Protein AF-G4CFZ3-F1 (afdb_monomer_lite)

Foldseek 3Di:
DDPPPPVVVVVVVVVVVVVVVVVLFVQQQVLLVVLLVQLLVQADQPFLDGHDPSLVSNLVQADPLLSVLSVLLVVLQVVCCVVDPPPLVLRLCSLVLPQSPGDSDNRPPWDWDWDADPVRWIKIWTWDDDPHDTKIKIKTFDWDDDPPHIHTHWMAIDIDDDPRRGRDPTSSVSSVVSSVVSCVPVVDD

Sequence (189 aa):
MTLRSYLLFIPLALGLSAQAWADTNAEKIRFVRGLYTEQARHYDRNTGHEVGQYKDAVEKYADTQLAAAYKQARDYDRRLERVQPHSWEIHCLGGGSYMFGGAEEPELNIRRDYSVMTDGRVKVKFNLTHFLESKTVTVYYTLRRHGRSFRVVDMEIKFPTQDRVWHTPSYRDELNRCVRNLRREFRLG

Structure (mmCIF, N/CA/C/O backbone):
data_AF-G4CFZ3-F1
#
_entry.id   AF-G4CFZ3-F1
#
loop_
_atom_site.group_PDB
_atom_site.id
_atom_site.type_symbol
_atom_site.label_atom_id
_atom_site.label_alt_id
_atom_site.label_comp_id
_atom_site.label_asym_id
_atom_site.label_entity_id
_atom_site.label_seq_id
_atom_site.pdbx_PDB_ins_code
_atom_site.Cartn_x
_atom_site.Cartn_y
_atom_site.Cartn_z
_atom_site.occupancy
_atom_site.B_iso_or_equiv
_atom_site.auth_seq_id
_atom_site.auth_comp_id
_atom_site.auth_asym_id
_atom_site.auth_atom_id
_atom_site.pdbx_PDB_model_num
ATOM 1 N N . MET A 1 1 ? -39.804 -11.217 41.089 1.00 46.19 1 MET A N 1
ATOM 2 C CA . MET A 1 1 ? -38.534 -10.895 40.400 1.00 46.19 1 MET A CA 1
ATOM 3 C C . MET A 1 1 ? -38.734 -9.599 39.634 1.00 46.19 1 MET A C 1
ATOM 5 O O . MET A 1 1 ? -39.558 -9.550 38.734 1.00 46.19 1 MET A O 1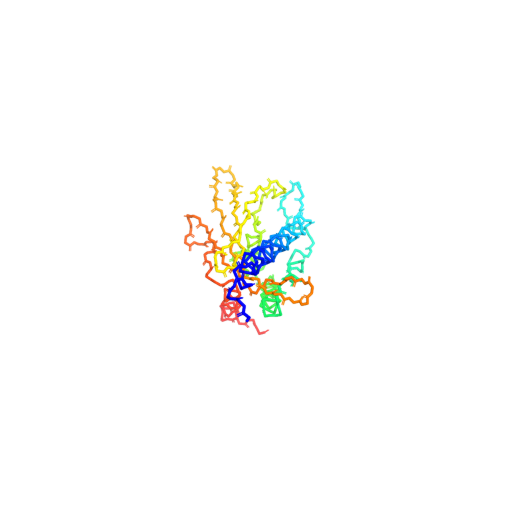
ATOM 9 N N . THR A 1 2 ? -38.120 -8.519 40.106 1.00 46.91 2 THR A N 1
ATOM 10 C CA . THR A 1 2 ? -38.417 -7.136 39.714 1.00 46.91 2 THR A CA 1
ATOM 11 C C . THR A 1 2 ? -37.641 -6.718 38.462 1.00 46.91 2 THR A C 1
ATOM 13 O O . THR A 1 2 ? -36.428 -6.887 38.382 1.00 46.91 2 THR A O 1
ATOM 16 N N . LEU A 1 3 ? -38.345 -6.094 37.511 1.00 49.75 3 LEU A N 1
ATOM 17 C CA . LEU A 1 3 ? -37.865 -5.550 36.225 1.00 49.75 3 LEU A CA 1
ATOM 18 C C . LEU A 1 3 ? -36.674 -4.559 36.319 1.00 49.75 3 LEU A C 1
ATOM 20 O O . LEU A 1 3 ? -36.146 -4.121 35.301 1.00 49.75 3 LEU A O 1
ATOM 24 N N . ARG A 1 4 ? -36.249 -4.181 37.532 1.00 46.53 4 ARG A N 1
ATOM 25 C CA . ARG A 1 4 ? -35.218 -3.165 37.802 1.00 46.53 4 ARG A CA 1
ATOM 26 C C . ARG A 1 4 ? -33.781 -3.641 37.580 1.00 46.53 4 ARG A C 1
ATOM 28 O O . ARG A 1 4 ? -32.900 -2.800 37.442 1.00 46.53 4 ARG A O 1
ATOM 35 N N . SER A 1 5 ? -33.533 -4.947 37.502 1.00 50.97 5 SER A N 1
ATOM 36 C CA . SER A 1 5 ? -32.165 -5.469 37.365 1.00 50.97 5 SER A CA 1
ATOM 37 C C . SER A 1 5 ? -31.616 -5.445 35.934 1.00 50.97 5 SER A C 1
ATOM 39 O O . SER A 1 5 ? -30.409 -5.552 35.770 1.00 50.97 5 SER A O 1
ATOM 41 N N . TYR A 1 6 ? -32.445 -5.253 34.899 1.00 49.78 6 TYR A N 1
ATOM 42 C CA . TYR A 1 6 ? -31.983 -5.258 33.499 1.00 49.78 6 TYR A CA 1
ATOM 43 C C . TYR A 1 6 ? -31.449 -3.904 33.006 1.00 49.78 6 TYR A C 1
ATOM 45 O O . TYR A 1 6 ? -30.636 -3.867 32.086 1.00 49.78 6 TYR A O 1
ATOM 53 N N . LEU A 1 7 ? -31.839 -2.787 33.631 1.00 49.84 7 LEU A N 1
ATOM 54 C CA . LEU A 1 7 ? -31.437 -1.441 33.191 1.00 49.84 7 LEU A CA 1
ATOM 55 C C . LEU A 1 7 ? -29.996 -1.064 33.574 1.00 49.84 7 LEU A C 1
ATOM 57 O O . LEU A 1 7 ? -29.432 -0.147 32.986 1.00 49.84 7 LEU A O 1
ATOM 61 N N . LEU A 1 8 ? -29.374 -1.785 34.511 1.00 49.59 8 LEU A N 1
ATOM 62 C CA . LEU A 1 8 ? -27.993 -1.531 34.942 1.00 49.59 8 LEU A CA 1
ATOM 63 C C . LEU A 1 8 ? -26.934 -2.247 34.085 1.00 49.59 8 LEU A C 1
ATOM 65 O O . LEU A 1 8 ? -25.766 -1.876 34.142 1.00 49.59 8 LEU A O 1
ATOM 69 N N . PHE A 1 9 ? -27.314 -3.227 33.257 1.00 50.59 9 PHE A N 1
ATOM 70 C CA . PHE A 1 9 ? -26.365 -3.966 32.406 1.00 50.59 9 PHE A CA 1
ATOM 71 C C . PHE A 1 9 ? -26.206 -3.386 30.996 1.00 50.59 9 PHE A C 1
ATOM 73 O O . PHE A 1 9 ? -25.191 -3.628 30.343 1.00 50.59 9 PHE A O 1
ATOM 80 N N . ILE A 1 10 ? -27.170 -2.586 30.532 1.00 53.62 10 ILE A N 1
ATOM 81 C CA . ILE A 1 10 ? -27.132 -1.963 29.200 1.00 53.62 10 ILE A CA 1
ATOM 82 C C . ILE A 1 10 ? -25.950 -0.976 29.061 1.00 53.62 10 ILE A C 1
ATOM 84 O O . ILE A 1 10 ? -25.235 -1.063 28.062 1.00 53.62 10 ILE A O 1
ATOM 88 N N . PRO A 1 11 ? -25.642 -0.103 30.047 1.00 54.78 11 PRO A N 1
ATOM 89 C CA . PRO A 1 11 ? -24.505 0.819 29.941 1.00 54.78 11 PRO A CA 1
ATOM 90 C C . PRO A 1 11 ? -23.143 0.107 29.967 1.00 54.78 11 PRO A C 1
ATOM 92 O O . PRO A 1 11 ? -22.212 0.522 29.281 1.00 54.78 11 PRO A O 1
ATOM 95 N N . LEU A 1 12 ? -23.028 -0.985 30.730 1.00 52.56 12 LEU A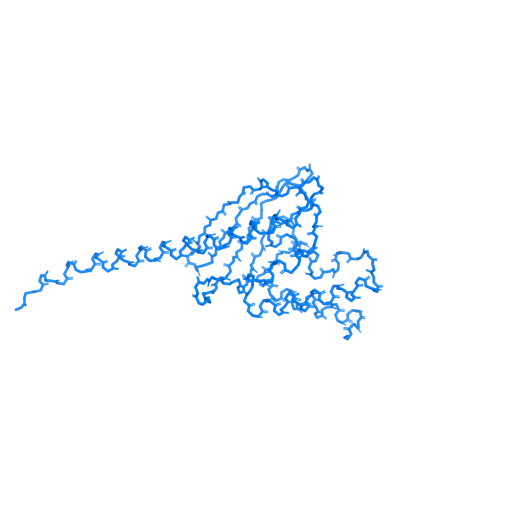 N 1
ATOM 96 C CA . LEU A 1 12 ? -21.784 -1.750 30.883 1.00 52.56 12 LEU A CA 1
ATOM 97 C C . LEU A 1 12 ? -21.428 -2.533 29.614 1.00 52.56 12 LEU A C 1
ATOM 99 O O . LEU A 1 12 ? -20.276 -2.511 29.185 1.00 52.56 12 LEU A O 1
ATOM 103 N N . ALA A 1 13 ? -22.410 -3.174 28.973 1.00 56.94 13 ALA A N 1
ATOM 104 C CA . ALA A 1 13 ? -22.192 -3.869 27.705 1.00 56.94 13 ALA A CA 1
ATOM 105 C C . ALA A 1 13 ? -21.814 -2.897 26.569 1.00 56.94 13 ALA A C 1
ATOM 107 O O . ALA A 1 13 ? -20.918 -3.187 25.773 1.00 56.94 13 ALA A O 1
ATOM 108 N N . LEU A 1 14 ? -22.441 -1.715 26.532 1.00 56.94 14 LEU A N 1
ATOM 109 C CA . LEU A 1 14 ? -22.114 -0.669 25.561 1.00 56.94 14 LEU A CA 1
ATOM 110 C C . LEU A 1 14 ? -20.706 -0.100 25.791 1.00 56.94 14 LEU A C 1
ATOM 112 O O . LEU A 1 14 ? -19.947 0.029 24.831 1.00 56.94 14 LEU A O 1
ATOM 116 N N . GLY A 1 15 ? -20.315 0.149 27.044 1.00 60.34 15 GLY A N 1
ATOM 117 C CA . GLY A 1 15 ? -18.967 0.610 27.395 1.00 60.34 15 GLY A CA 1
ATOM 118 C C . GLY A 1 15 ? -17.862 -0.390 27.033 1.00 60.34 15 GLY A C 1
ATOM 119 O O . GLY A 1 15 ? -16.850 -0.001 26.452 1.00 60.34 15 GLY A O 1
ATOM 120 N N . LEU A 1 16 ? -18.076 -1.687 27.287 1.00 61.94 16 LEU A N 1
ATOM 121 C CA . LEU A 1 16 ? -17.129 -2.749 26.914 1.00 61.94 16 LEU A CA 1
ATOM 122 C C . LEU A 1 16 ? -16.973 -2.878 25.394 1.00 61.94 16 LEU A C 1
ATOM 124 O O . LEU A 1 16 ? -15.863 -3.082 24.901 1.00 61.94 16 LEU A O 1
ATOM 128 N N . SER A 1 17 ? -18.067 -2.717 24.644 1.00 66.56 17 SER A N 1
ATOM 129 C CA . SER A 1 17 ? -18.015 -2.723 23.182 1.00 66.56 17 SER A CA 1
ATOM 130 C C . SER A 1 17 ? -17.271 -1.499 22.639 1.00 66.56 17 SER A C 1
ATOM 132 O O . SER A 1 17 ? -16.366 -1.655 21.827 1.00 66.56 17 SER A O 1
ATOM 134 N N . ALA A 1 18 ? -17.548 -0.295 23.148 1.00 70.56 18 ALA A N 1
ATOM 135 C CA . ALA A 1 18 ? -16.861 0.921 22.720 1.00 70.56 18 ALA A CA 1
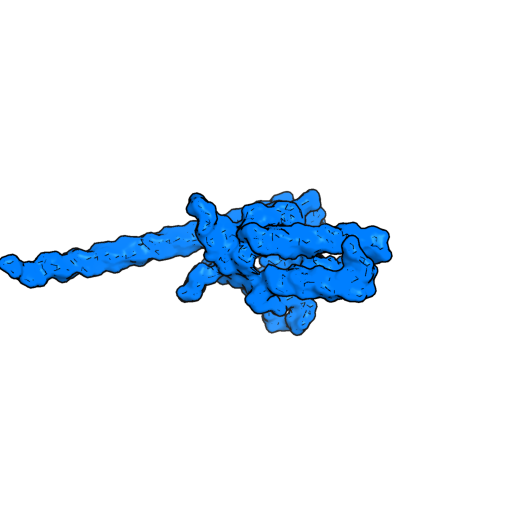ATOM 136 C C . ALA A 1 18 ? -15.347 0.846 22.983 1.00 70.56 18 ALA A C 1
ATOM 138 O O . ALA A 1 18 ? -14.554 1.193 22.106 1.00 70.56 18 ALA A O 1
ATOM 139 N N . GLN A 1 19 ? -14.947 0.321 24.146 1.00 74.19 19 GLN A N 1
ATOM 140 C CA . GLN A 1 19 ? -13.539 0.132 24.488 1.00 74.19 19 GLN A CA 1
ATOM 141 C C . GLN A 1 19 ? -12.862 -0.904 23.578 1.00 74.19 19 GLN A C 1
ATOM 143 O O . GLN A 1 19 ? -11.816 -0.617 23.003 1.00 74.19 19 GLN A O 1
ATOM 148 N N . ALA A 1 20 ? -13.483 -2.068 23.356 1.00 78.56 20 ALA A N 1
ATOM 149 C CA . ALA A 1 20 ? -12.932 -3.100 22.473 1.00 78.56 20 ALA A CA 1
ATOM 150 C C . ALA A 1 20 ? -12.782 -2.618 21.015 1.00 78.56 20 ALA A C 1
ATOM 152 O O . ALA A 1 20 ? -11.821 -2.971 20.320 1.00 78.56 20 ALA A O 1
ATOM 153 N N . TRP A 1 21 ? -13.714 -1.784 20.545 1.00 75.38 21 TRP A N 1
ATOM 154 C CA . TRP A 1 21 ? -13.636 -1.139 19.235 1.00 75.38 21 TRP A CA 1
ATOM 155 C C . TRP A 1 21 ? -12.501 -0.110 19.169 1.00 75.38 21 TRP A C 1
ATOM 157 O O . TRP A 1 21 ? -11.738 -0.107 18.199 1.00 75.38 21 TRP A O 1
ATOM 167 N N . ALA A 1 22 ? -12.347 0.727 20.198 1.00 82.75 22 ALA A N 1
ATOM 168 C CA . ALA A 1 22 ? -11.247 1.685 20.294 1.00 82.75 22 ALA A CA 1
ATOM 169 C C . ALA A 1 22 ? -9.879 0.982 20.321 1.00 82.75 22 ALA A C 1
ATOM 171 O O . ALA A 1 22 ? -8.973 1.370 19.578 1.00 82.75 22 ALA A O 1
ATOM 172 N N . ASP A 1 23 ? -9.757 -0.103 21.087 1.00 87.00 23 ASP A N 1
ATOM 173 C CA . ASP A 1 23 ? -8.537 -0.907 21.181 1.00 87.00 23 ASP A CA 1
ATOM 174 C C . ASP A 1 23 ? -8.195 -1.556 19.835 1.00 87.00 23 ASP A C 1
ATOM 176 O O . ASP A 1 23 ? -7.058 -1.467 19.364 1.00 87.00 23 ASP A O 1
ATOM 180 N N . THR A 1 24 ? -9.192 -2.125 19.151 1.00 91.12 24 THR A N 1
ATOM 181 C CA . THR A 1 24 ? -9.020 -2.696 17.806 1.00 91.12 24 THR A CA 1
ATOM 182 C C . THR A 1 24 ? -8.574 -1.634 16.798 1.00 91.12 24 THR A C 1
ATOM 184 O O . THR A 1 24 ? -7.679 -1.879 15.985 1.00 91.12 24 THR A O 1
ATOM 187 N N . ASN A 1 25 ? -9.154 -0.433 16.847 1.00 94.25 25 ASN A N 1
ATOM 188 C CA . ASN A 1 25 ? -8.770 0.671 15.968 1.00 94.25 25 ASN A CA 1
ATOM 189 C C . ASN A 1 25 ? -7.335 1.141 16.238 1.00 94.25 25 ASN A C 1
ATOM 191 O O . ASN A 1 25 ? -6.569 1.361 15.296 1.00 94.25 25 ASN A O 1
ATOM 195 N N . ALA A 1 26 ? -6.938 1.227 17.509 1.00 93.81 26 ALA A N 1
ATOM 196 C CA . ALA A 1 26 ? -5.569 1.543 17.895 1.00 93.81 26 ALA A CA 1
ATOM 197 C C . ALA A 1 26 ? -4.577 0.466 17.419 1.00 93.81 26 ALA A C 1
ATOM 199 O O . ALA A 1 26 ? -3.511 0.805 16.904 1.00 93.81 26 ALA A O 1
ATOM 200 N N . GLU A 1 27 ? -4.919 -0.823 17.523 1.00 95.00 27 GLU A N 1
ATOM 201 C CA . GLU A 1 27 ? -4.104 -1.922 16.985 1.00 95.00 27 GLU A CA 1
ATOM 202 C C . GLU A 1 27 ? -3.928 -1.827 15.465 1.00 95.00 27 GLU A C 1
ATOM 204 O O . GLU A 1 27 ? -2.804 -1.951 14.975 1.00 95.00 27 GLU A O 1
ATOM 209 N N . LYS A 1 28 ? -5.008 -1.558 14.721 1.00 95.25 28 LYS A N 1
ATOM 210 C CA . LYS A 1 28 ? -4.960 -1.359 13.265 1.00 95.25 28 LYS A CA 1
ATOM 211 C C . LYS A 1 28 ? -4.042 -0.195 12.881 1.00 95.25 28 LYS A C 1
ATOM 213 O O . LYS A 1 28 ? -3.199 -0.345 11.999 1.00 95.25 28 LYS A O 1
ATOM 218 N N . ILE A 1 29 ? -4.156 0.945 13.568 1.00 95.00 29 ILE A N 1
ATOM 219 C CA . ILE A 1 29 ? -3.281 2.105 13.333 1.00 95.00 29 ILE A CA 1
ATOM 220 C C . ILE A 1 29 ? -1.826 1.766 13.672 1.00 95.00 29 ILE A C 1
ATOM 222 O O . ILE A 1 29 ? -0.934 2.088 12.888 1.00 95.00 29 ILE A O 1
ATOM 226 N N . ARG A 1 30 ? -1.564 1.101 14.806 1.00 94.19 30 ARG A N 1
ATOM 227 C CA . ARG A 1 30 ? -0.207 0.667 15.186 1.00 94.19 30 ARG A CA 1
ATOM 228 C C . ARG A 1 30 ? 0.404 -0.261 14.141 1.00 94.19 30 ARG A C 1
ATOM 230 O O . ARG A 1 30 ? 1.570 -0.091 13.799 1.00 94.19 30 ARG A O 1
ATOM 237 N N . PHE A 1 31 ? -0.380 -1.200 13.616 1.00 93.44 31 PHE A N 1
ATOM 238 C CA . PHE A 1 31 ? 0.056 -2.097 12.551 1.00 93.44 31 PHE A CA 1
ATOM 239 C C . PHE A 1 31 ? 0.476 -1.322 11.295 1.00 93.44 31 PHE A C 1
ATOM 241 O O . PHE A 1 31 ? 1.596 -1.502 10.820 1.00 93.44 31 PHE A O 1
ATOM 248 N N . VAL A 1 32 ? -0.375 -0.414 10.802 1.00 90.88 32 VAL A N 1
ATOM 249 C CA . VAL A 1 32 ? -0.071 0.379 9.598 1.00 90.88 32 VAL A CA 1
ATOM 250 C C . VAL A 1 32 ? 1.116 1.318 9.830 1.00 90.88 32 VAL A C 1
ATOM 252 O O . VAL A 1 32 ? 1.991 1.409 8.979 1.00 90.88 32 VAL A O 1
ATOM 255 N N . ARG A 1 33 ? 1.232 1.951 11.005 1.00 88.31 33 ARG A N 1
ATOM 256 C CA . ARG A 1 33 ? 2.427 2.737 11.367 1.00 88.31 33 ARG A CA 1
ATOM 257 C C . ARG A 1 33 ? 3.704 1.903 11.306 1.00 88.31 33 ARG A C 1
ATOM 259 O O . ARG A 1 33 ? 4.694 2.361 10.747 1.00 88.31 33 ARG A O 1
ATOM 266 N N . GLY A 1 34 ? 3.673 0.688 11.855 1.00 85.50 34 GLY A N 1
ATOM 267 C CA . GLY A 1 34 ? 4.814 -0.226 11.835 1.00 85.50 34 GLY A CA 1
ATOM 268 C C . GLY A 1 34 ? 5.243 -0.615 10.420 1.00 85.50 34 GLY A C 1
ATOM 269 O O . GLY A 1 34 ? 6.438 -0.736 10.170 1.00 85.50 34 GLY A O 1
ATOM 270 N N . LEU A 1 35 ? 4.287 -0.749 9.497 1.00 84.38 35 LEU A N 1
ATOM 271 C CA . LEU A 1 35 ? 4.553 -0.973 8.075 1.00 84.38 35 LEU A CA 1
ATOM 272 C C . LEU A 1 35 ? 5.342 0.202 7.466 1.00 84.38 35 LEU A C 1
ATOM 274 O O . LEU A 1 35 ? 6.407 -0.027 6.896 1.00 84.38 35 LEU A O 1
ATOM 278 N N . TYR A 1 36 ? 4.894 1.448 7.668 1.00 80.62 36 TYR A N 1
ATOM 279 C CA . TYR A 1 36 ? 5.603 2.641 7.171 1.00 80.62 36 TYR A CA 1
ATOM 280 C C . TYR A 1 36 ? 6.982 2.823 7.824 1.00 80.62 36 TYR A C 1
ATOM 282 O O . TYR A 1 36 ? 7.944 3.215 7.170 1.00 80.62 36 TYR A O 1
ATOM 290 N N . THR A 1 37 ? 7.104 2.535 9.125 1.00 79.94 37 THR A N 1
ATOM 291 C CA . THR A 1 37 ? 8.394 2.595 9.832 1.00 79.94 37 THR A CA 1
ATOM 292 C C . THR A 1 37 ? 9.393 1.583 9.286 1.00 79.94 37 THR A C 1
ATOM 294 O O . THR A 1 37 ? 10.572 1.901 9.171 1.00 79.94 37 THR A O 1
ATOM 297 N N . GLU A 1 38 ? 8.947 0.368 8.971 1.00 79.00 38 GLU A N 1
ATOM 298 C CA . GLU A 1 38 ? 9.826 -0.651 8.408 1.00 79.00 38 GLU A CA 1
ATOM 299 C C . GLU A 1 38 ? 10.306 -0.261 7.012 1.00 79.00 38 GLU A C 1
ATOM 301 O O . GLU A 1 38 ? 11.486 -0.402 6.720 1.00 79.00 38 GLU A O 1
ATOM 306 N N . GLN A 1 39 ? 9.427 0.282 6.175 1.00 74.25 39 GLN A N 1
ATOM 307 C CA . GLN A 1 39 ? 9.791 0.727 4.828 1.00 74.25 39 GLN A CA 1
ATOM 308 C C . GLN A 1 39 ? 10.811 1.846 4.825 1.00 74.25 39 GLN A C 1
ATOM 310 O O . GLN A 1 39 ? 11.774 1.773 4.075 1.00 74.25 39 GLN A O 1
ATOM 315 N N . ALA A 1 40 ? 10.658 2.822 5.717 1.00 72.25 40 ALA A N 1
ATOM 316 C CA . ALA A 1 40 ? 11.605 3.920 5.871 1.00 72.25 40 ALA A CA 1
ATOM 317 C C . ALA A 1 40 ? 13.045 3.451 6.184 1.00 72.25 40 ALA A C 1
ATOM 319 O O . ALA A 1 40 ? 13.983 4.235 6.075 1.00 72.25 40 ALA A O 1
ATOM 320 N N . ARG A 1 41 ? 13.245 2.187 6.592 1.00 74.31 41 ARG A N 1
ATOM 321 C CA . ARG A 1 41 ? 14.578 1.590 6.797 1.00 74.31 41 ARG A CA 1
ATOM 322 C C . ARG A 1 41 ? 15.238 1.112 5.504 1.00 74.31 41 ARG A C 1
ATOM 324 O O . ARG A 1 41 ? 16.446 0.912 5.506 1.00 74.31 41 ARG A O 1
ATOM 331 N N . HIS A 1 42 ? 14.461 0.925 4.441 1.00 72.69 42 HIS A N 1
ATOM 332 C CA . HIS A 1 42 ? 14.913 0.462 3.124 1.00 72.69 42 HIS A CA 1
ATOM 333 C C . HIS A 1 42 ? 15.055 1.616 2.127 1.00 72.69 42 HIS A C 1
ATOM 335 O O . HIS A 1 42 ? 15.070 1.384 0.926 1.00 72.69 42 HIS A O 1
ATOM 341 N N . TYR A 1 43 ? 15.164 2.850 2.621 1.00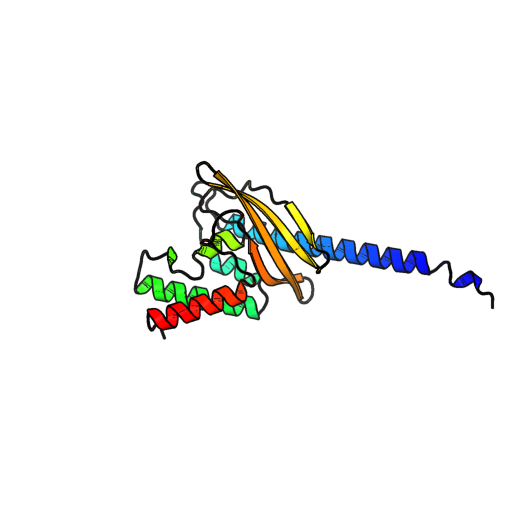 66.81 43 TYR A N 1
ATOM 342 C CA . TYR A 1 43 ? 15.503 4.026 1.825 1.00 66.81 43 TYR A CA 1
ATOM 343 C C . TYR A 1 43 ? 16.784 4.657 2.355 1.00 66.81 43 TYR A C 1
ATOM 345 O O . TYR A 1 43 ? 16.982 4.790 3.569 1.00 66.81 43 TYR A O 1
ATOM 353 N N . ASP A 1 44 ? 17.650 5.067 1.435 1.00 63.00 44 ASP A N 1
ATOM 354 C CA . ASP A 1 44 ? 18.820 5.860 1.763 1.00 63.00 44 ASP A CA 1
ATOM 355 C C . ASP A 1 44 ? 18.371 7.256 2.199 1.00 63.00 44 ASP A C 1
ATOM 357 O O . ASP A 1 44 ? 17.648 7.961 1.493 1.00 63.00 44 ASP A O 1
ATOM 361 N N . ARG A 1 45 ? 18.817 7.674 3.384 1.00 62.38 45 ARG A N 1
ATOM 362 C CA . ARG A 1 45 ? 18.373 8.933 3.989 1.00 62.38 45 ARG A CA 1
ATOM 363 C C . ARG A 1 45 ? 18.871 10.177 3.258 1.00 62.38 45 ARG A C 1
ATOM 365 O O . ARG A 1 45 ? 18.281 11.240 3.427 1.00 62.38 45 ARG A O 1
ATOM 372 N N . ASN A 1 46 ? 19.968 10.051 2.519 1.00 56.53 46 ASN A N 1
ATOM 373 C CA . ASN A 1 46 ? 20.651 11.159 1.864 1.00 56.53 46 ASN A CA 1
ATOM 374 C C . ASN A 1 46 ? 20.205 11.306 0.411 1.00 56.53 46 ASN A C 1
ATOM 376 O O . ASN A 1 46 ? 20.181 12.413 -0.113 1.00 56.53 46 ASN A O 1
ATOM 380 N N . THR A 1 47 ? 19.880 10.187 -0.231 1.00 56.81 47 THR A N 1
ATOM 381 C CA . THR A 1 47 ? 19.616 10.131 -1.667 1.00 56.81 47 THR A CA 1
ATOM 382 C C . THR A 1 47 ? 18.158 9.818 -1.997 1.00 56.81 47 THR A C 1
ATOM 384 O O . THR A 1 47 ? 17.755 10.020 -3.133 1.00 56.81 47 THR A O 1
ATOM 387 N N . GLY A 1 48 ? 17.351 9.351 -1.035 1.00 57.38 48 GLY A N 1
ATOM 388 C CA . GLY A 1 48 ? 15.942 9.008 -1.272 1.00 57.38 48 GLY A CA 1
ATOM 389 C C . GLY A 1 48 ? 15.744 7.765 -2.145 1.00 57.38 48 GLY A C 1
ATOM 390 O O . GLY A 1 48 ? 14.611 7.408 -2.446 1.00 57.38 48 GLY A O 1
ATOM 391 N N . HIS A 1 49 ? 16.825 7.079 -2.527 1.00 60.53 49 HIS A N 1
ATOM 392 C CA . HIS A 1 49 ? 16.753 5.854 -3.312 1.00 60.53 49 HIS A CA 1
ATOM 393 C C . HIS A 1 49 ? 16.485 4.635 -2.427 1.00 60.53 49 HIS A C 1
ATOM 395 O O . HIS A 1 49 ? 16.938 4.559 -1.281 1.00 60.53 49 HIS A O 1
ATOM 401 N N . GLU A 1 50 ? 15.773 3.656 -2.985 1.00 61.84 50 GLU A N 1
ATOM 402 C CA . GLU A 1 50 ? 15.596 2.344 -2.365 1.00 61.84 50 GLU A CA 1
ATOM 403 C C . GLU A 1 50 ? 16.965 1.687 -2.107 1.00 61.84 50 GLU A C 1
ATOM 405 O O . GLU A 1 50 ? 17.835 1.641 -2.978 1.00 61.84 50 GLU A O 1
ATOM 410 N N . VAL A 1 51 ? 17.150 1.141 -0.906 1.00 55.19 51 VAL A N 1
ATOM 411 C CA . VAL A 1 51 ? 18.338 0.388 -0.498 1.00 55.19 51 VAL A CA 1
ATOM 412 C C . VAL A 1 51 ? 17.920 -1.021 -0.108 1.00 55.19 51 VAL A C 1
ATOM 414 O O . VAL A 1 51 ? 17.042 -1.226 0.728 1.00 55.19 51 VAL A O 1
ATOM 417 N N . GLY A 1 52 ? 18.598 -2.016 -0.680 1.00 57.94 52 GLY A N 1
ATOM 418 C CA . GLY A 1 52 ? 18.381 -3.419 -0.343 1.00 57.94 52 GLY A CA 1
ATOM 419 C C . GLY A 1 52 ? 17.119 -4.009 -0.978 1.00 57.94 52 GLY A C 1
ATOM 420 O O . GLY A 1 52 ? 16.810 -3.766 -2.140 1.00 57.94 52 GLY A O 1
ATOM 421 N N . GLN A 1 53 ? 16.418 -4.863 -0.232 1.00 64.56 53 GLN A N 1
ATOM 422 C CA . GLN A 1 53 ? 15.272 -5.637 -0.716 1.00 64.56 53 GLN A CA 1
ATOM 423 C C . GLN A 1 53 ? 13.935 -4.976 -0.331 1.00 64.56 53 GLN A C 1
ATOM 425 O O . GLN A 1 53 ? 13.089 -5.603 0.309 1.00 64.56 53 GLN A O 1
ATOM 430 N N . TYR A 1 54 ? 13.727 -3.711 -0.721 1.00 63.72 54 TYR A N 1
ATOM 431 C CA . TYR A 1 54 ? 12.501 -2.943 -0.424 1.00 63.72 54 TYR A CA 1
ATOM 432 C C . TYR A 1 54 ? 11.217 -3.736 -0.734 1.00 63.72 54 TYR A C 1
ATOM 434 O O . TYR A 1 54 ? 10.328 -3.885 0.111 1.00 63.72 54 TYR A O 1
ATOM 442 N N . LYS A 1 55 ? 11.172 -4.348 -1.923 1.00 64.50 55 LYS A N 1
ATOM 443 C CA . LYS A 1 55 ? 10.048 -5.166 -2.406 1.00 64.50 55 LYS A CA 1
ATOM 444 C C . LYS A 1 55 ? 9.781 -6.413 -1.542 1.00 64.50 55 LYS A C 1
ATOM 446 O O . LYS A 1 55 ? 8.652 -6.894 -1.514 1.00 64.50 55 LYS A O 1
ATOM 451 N N . ASP A 1 56 ? 10.772 -6.913 -0.803 1.00 66.44 56 ASP A N 1
ATOM 452 C CA . ASP A 1 56 ? 10.638 -8.092 0.066 1.00 66.44 56 ASP A CA 1
ATOM 453 C C . ASP A 1 56 ? 10.189 -7.693 1.486 1.00 66.44 56 ASP A C 1
ATOM 455 O O . ASP A 1 56 ? 9.463 -8.432 2.156 1.00 66.44 56 ASP A O 1
ATOM 459 N N . ALA A 1 57 ? 10.547 -6.485 1.935 1.00 65.19 57 ALA A N 1
ATOM 460 C CA . ALA A 1 57 ? 10.208 -5.975 3.264 1.00 65.19 57 ALA A CA 1
ATOM 461 C C . ALA A 1 57 ? 8.698 -5.798 3.483 1.00 65.19 57 ALA A C 1
ATOM 463 O O . ALA A 1 57 ? 8.211 -5.914 4.611 1.00 65.19 57 ALA A O 1
ATOM 464 N N . VAL A 1 58 ? 7.956 -5.527 2.409 1.00 69.25 58 VAL A N 1
ATOM 465 C CA . VAL A 1 58 ? 6.516 -5.238 2.449 1.00 69.25 58 VAL A CA 1
ATOM 466 C C . VAL A 1 58 ? 5.646 -6.493 2.332 1.00 69.25 58 VAL A C 1
ATOM 468 O O . VAL A 1 58 ? 4.535 -6.519 2.864 1.00 69.25 58 VAL A O 1
ATOM 471 N N . GLU A 1 59 ? 6.173 -7.569 1.735 1.00 76.38 59 GLU A N 1
ATOM 472 C CA . GLU A 1 59 ? 5.459 -8.837 1.522 1.00 76.38 59 GLU A CA 1
ATOM 473 C C . GLU A 1 59 ? 4.996 -9.464 2.850 1.00 76.38 59 GLU A C 1
ATOM 475 O O . GLU A 1 59 ? 3.882 -9.973 2.945 1.00 76.38 59 GLU A O 1
ATOM 480 N N . LYS A 1 60 ? 5.786 -9.339 3.929 1.00 80.81 60 LYS A N 1
ATOM 481 C CA . LYS A 1 60 ? 5.447 -9.895 5.258 1.00 80.81 60 LYS A CA 1
ATOM 482 C C . LYS A 1 60 ? 4.209 -9.269 5.914 1.00 80.81 60 LYS A C 1
ATOM 484 O O . LYS A 1 60 ? 3.646 -9.852 6.846 1.00 80.81 60 LYS A O 1
ATOM 489 N N . TYR A 1 61 ? 3.810 -8.076 5.472 1.00 86.38 61 TYR A N 1
ATOM 490 C CA . TYR A 1 61 ? 2.621 -7.385 5.973 1.00 86.38 61 TYR A CA 1
ATOM 491 C C . TYR A 1 61 ? 1.366 -7.726 5.172 1.00 86.38 61 TYR A C 1
ATOM 493 O O . TYR A 1 61 ? 0.263 -7.488 5.667 1.00 86.38 61 TYR A O 1
ATOM 501 N N . ALA A 1 62 ? 1.518 -8.290 3.975 1.00 87.50 62 ALA A N 1
ATOM 502 C CA . ALA A 1 62 ? 0.417 -8.706 3.127 1.00 87.50 62 ALA A CA 1
ATOM 503 C C . ALA A 1 62 ? -0.197 -10.030 3.608 1.00 87.50 62 ALA A C 1
ATOM 505 O O . ALA A 1 62 ? 0.460 -10.868 4.233 1.00 87.50 62 ALA A O 1
ATOM 506 N N . ASP A 1 63 ? -1.487 -10.215 3.344 1.00 91.62 63 ASP A N 1
ATOM 507 C CA . ASP A 1 63 ? -2.124 -11.519 3.480 1.00 91.62 63 ASP A CA 1
ATOM 508 C C . ASP A 1 63 ? -1.637 -12.464 2.371 1.00 91.62 63 ASP A C 1
ATOM 510 O O . ASP A 1 63 ? -0.946 -12.056 1.440 1.00 91.62 63 ASP A O 1
ATOM 514 N N . THR A 1 64 ? -1.980 -13.749 2.460 1.00 89.12 64 THR A N 1
ATOM 515 C CA . THR A 1 64 ? -1.479 -14.758 1.514 1.00 89.12 64 THR A CA 1
ATOM 516 C C . THR A 1 64 ? -1.804 -14.426 0.054 1.00 89.12 64 THR A C 1
ATOM 518 O O . THR A 1 64 ? -0.999 -14.714 -0.828 1.00 89.12 64 THR A O 1
ATOM 521 N N . GLN A 1 65 ? -2.962 -13.815 -0.218 1.00 89.62 65 GLN A N 1
ATOM 522 C CA . GLN A 1 65 ? -3.379 -13.492 -1.583 1.00 89.62 65 GLN A CA 1
ATOM 523 C C . GLN A 1 65 ? -2.633 -12.275 -2.125 1.00 89.62 65 GLN A C 1
ATOM 525 O O . GLN A 1 65 ? -2.130 -12.310 -3.248 1.00 89.62 65 GLN A O 1
ATOM 530 N N . LEU A 1 66 ? -2.540 -11.209 -1.331 1.00 86.50 66 LEU A N 1
ATOM 531 C CA . LEU A 1 66 ? -1.806 -10.015 -1.719 1.00 86.50 66 LEU A CA 1
ATOM 532 C C . LEU A 1 66 ? -0.300 -10.303 -1.820 1.00 86.50 66 LEU A C 1
ATOM 534 O O . LEU A 1 66 ? 0.330 -9.870 -2.780 1.00 86.50 66 LEU A O 1
ATOM 538 N N . ALA A 1 67 ? 0.266 -11.096 -0.907 1.00 86.06 67 ALA A N 1
ATOM 539 C CA . ALA A 1 67 ? 1.662 -11.534 -0.967 1.00 86.06 67 ALA A CA 1
ATOM 540 C C . ALA A 1 67 ? 1.958 -12.323 -2.254 1.00 86.06 67 ALA A C 1
ATOM 542 O O . ALA A 1 67 ? 2.961 -12.071 -2.918 1.00 86.06 67 ALA A O 1
ATOM 543 N N . ALA A 1 68 ? 1.055 -13.221 -2.666 1.00 87.62 68 ALA A N 1
ATOM 544 C CA . ALA A 1 68 ? 1.194 -13.948 -3.926 1.00 87.62 68 ALA A CA 1
ATOM 545 C C . ALA A 1 68 ? 1.182 -13.009 -5.146 1.00 87.62 68 ALA A C 1
ATOM 547 O O . ALA A 1 68 ? 2.019 -13.164 -6.038 1.00 87.62 68 ALA A O 1
ATOM 548 N N . ALA A 1 69 ? 0.290 -12.010 -5.166 1.00 85.94 69 ALA A N 1
ATOM 549 C CA . ALA A 1 69 ? 0.252 -11.000 -6.225 1.00 85.94 69 ALA A CA 1
ATOM 550 C C . ALA A 1 69 ? 1.550 -10.171 -6.269 1.00 85.94 69 ALA A C 1
ATOM 552 O O . ALA A 1 69 ? 2.115 -9.975 -7.346 1.00 85.94 69 ALA A O 1
ATOM 553 N N . TYR A 1 70 ? 2.073 -9.752 -5.108 1.00 83.31 70 TYR A N 1
ATOM 554 C CA . TYR A 1 70 ? 3.367 -9.065 -4.995 1.00 83.31 70 TYR A CA 1
ATOM 555 C C . TYR A 1 70 ? 4.509 -9.901 -5.548 1.00 83.31 70 TYR A C 1
ATOM 557 O O . TYR A 1 70 ? 5.290 -9.424 -6.371 1.00 83.31 70 TYR A O 1
ATOM 565 N N . LYS A 1 71 ? 4.600 -11.158 -5.107 1.00 84.12 71 LYS A N 1
ATOM 566 C CA . LYS A 1 71 ? 5.637 -12.076 -5.560 1.00 84.12 71 LYS A CA 1
ATOM 567 C C . LYS A 1 71 ? 5.583 -12.247 -7.074 1.00 84.12 71 LYS A C 1
ATOM 569 O O . LYS A 1 71 ? 6.621 -12.181 -7.725 1.00 84.12 71 LYS A O 1
ATOM 574 N N . GLN A 1 72 ? 4.390 -12.435 -7.634 1.00 86.00 72 GLN A N 1
ATOM 575 C CA . GLN A 1 72 ? 4.220 -12.590 -9.073 1.00 86.00 72 GLN A CA 1
ATOM 576 C C . GLN A 1 72 ? 4.646 -11.328 -9.835 1.00 86.00 72 GLN A C 1
ATOM 578 O O . GLN A 1 72 ? 5.371 -11.439 -10.820 1.00 86.00 72 GLN A O 1
ATOM 583 N N . ALA A 1 73 ? 4.251 -10.143 -9.367 1.00 83.44 73 ALA A N 1
ATOM 584 C CA . ALA A 1 73 ? 4.669 -8.871 -9.950 1.00 83.44 73 ALA A CA 1
ATOM 585 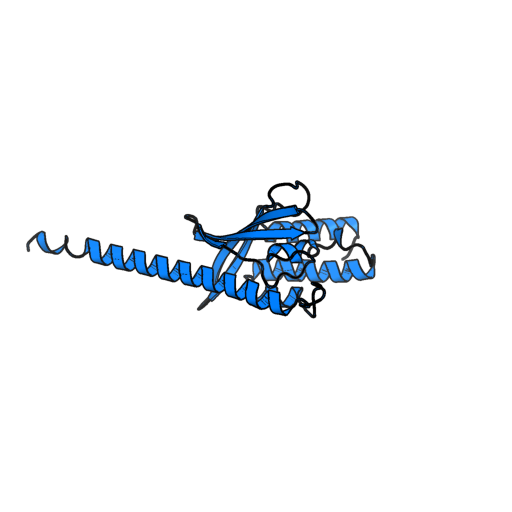C C . ALA A 1 73 ? 6.193 -8.686 -9.903 1.00 83.44 73 ALA A C 1
ATOM 587 O O . ALA A 1 73 ? 6.805 -8.406 -10.928 1.00 83.44 73 ALA A O 1
ATOM 588 N N . ARG A 1 74 ? 6.826 -8.958 -8.753 1.00 81.38 74 ARG A N 1
ATOM 589 C CA . ARG A 1 74 ? 8.289 -8.916 -8.584 1.00 81.38 74 ARG A CA 1
ATOM 590 C C . ARG A 1 74 ? 9.011 -9.865 -9.534 1.00 81.38 74 ARG A C 1
ATOM 592 O O . ARG A 1 74 ? 10.027 -9.498 -10.118 1.00 81.38 74 ARG A O 1
ATOM 599 N N . ASP A 1 75 ? 8.513 -11.091 -9.666 1.00 84.38 75 ASP A N 1
ATOM 600 C CA . ASP A 1 75 ? 9.117 -12.092 -10.544 1.00 84.38 75 ASP A CA 1
ATOM 601 C C . ASP A 1 75 ? 9.015 -11.666 -12.022 1.00 84.38 75 ASP A C 1
ATOM 603 O O . ASP A 1 75 ? 9.932 -11.941 -12.796 1.00 84.38 75 ASP A O 1
ATOM 607 N N . TYR A 1 76 ? 7.946 -10.957 -12.408 1.00 81.81 76 TYR A N 1
ATOM 608 C CA . TYR A 1 76 ? 7.798 -10.381 -13.749 1.00 81.81 76 TYR A CA 1
ATOM 609 C C . TYR A 1 76 ? 8.683 -9.163 -13.983 1.00 81.81 76 TYR A C 1
ATOM 611 O O . TYR A 1 76 ? 9.366 -9.138 -15.003 1.00 81.81 76 TYR A O 1
ATOM 619 N N . ASP A 1 77 ? 8.739 -8.218 -13.044 1.00 78.56 77 ASP A N 1
ATOM 620 C CA . ASP A 1 77 ? 9.644 -7.064 -13.122 1.00 78.56 77 ASP A CA 1
ATOM 621 C C . ASP A 1 77 ? 11.092 -7.531 -13.338 1.00 78.56 77 ASP A C 1
ATOM 623 O O . ASP A 1 77 ? 11.754 -7.094 -14.270 1.00 78.56 77 ASP A O 1
ATOM 627 N N . ARG A 1 78 ? 11.556 -8.532 -12.573 1.00 80.25 78 ARG A N 1
ATOM 628 C CA . ARG A 1 78 ? 12.906 -9.112 -12.731 1.00 80.25 78 ARG A CA 1
ATOM 629 C C . ARG A 1 78 ? 13.151 -9.749 -14.099 1.00 80.25 78 ARG A C 1
ATOM 631 O O . ARG A 1 78 ? 14.293 -9.840 -14.544 1.00 80.25 78 ARG A O 1
ATOM 638 N N . ARG A 1 79 ? 12.111 -10.285 -14.745 1.00 81.38 79 ARG A N 1
ATOM 639 C CA . ARG A 1 79 ? 12.213 -10.833 -16.107 1.00 81.38 79 ARG A CA 1
ATOM 640 C C . ARG A 1 79 ? 12.239 -9.709 -17.134 1.00 81.38 79 ARG A C 1
ATOM 642 O O . ARG A 1 79 ? 13.036 -9.785 -18.064 1.00 81.38 79 ARG A O 1
ATOM 649 N N . LEU A 1 80 ? 11.408 -8.685 -16.942 1.00 77.50 80 LEU A N 1
ATOM 650 C CA . LEU A 1 80 ? 11.359 -7.495 -17.783 1.00 77.50 80 LEU A CA 1
ATOM 651 C C . LEU A 1 80 ? 12.699 -6.751 -17.764 1.00 77.50 80 LEU A C 1
ATOM 653 O O . LEU A 1 80 ? 13.231 -6.465 -18.826 1.00 77.50 80 LEU A O 1
ATOM 657 N N . GLU A 1 81 ? 13.315 -6.571 -16.594 1.00 75.56 81 GLU A N 1
ATOM 658 C CA . GLU A 1 81 ? 14.643 -5.953 -16.434 1.00 75.56 81 GLU A CA 1
ATOM 659 C C . GLU A 1 81 ? 15.734 -6.623 -17.284 1.00 75.56 81 GLU A C 1
ATOM 661 O O . GLU A 1 81 ? 16.667 -5.961 -17.732 1.00 75.56 81 GLU A O 1
ATOM 666 N N . ARG A 1 82 ? 15.624 -7.934 -17.540 1.00 79.88 82 ARG A N 1
ATOM 667 C CA . ARG A 1 82 ? 16.591 -8.673 -18.371 1.00 79.88 82 ARG A CA 1
ATOM 668 C C . ARG A 1 82 ? 16.416 -8.425 -19.865 1.00 79.88 82 ARG A C 1
ATOM 670 O O . ARG A 1 82 ? 17.370 -8.619 -20.611 1.00 79.88 82 ARG A O 1
ATOM 677 N N . VAL A 1 83 ? 15.210 -8.068 -20.304 1.00 76.38 83 VAL A N 1
ATOM 678 C CA . VAL A 1 83 ? 14.882 -7.871 -21.727 1.00 76.38 83 VAL A CA 1
ATOM 679 C C . VAL A 1 83 ? 14.746 -6.395 -22.101 1.00 76.38 83 VAL A C 1
ATOM 681 O O . VAL A 1 83 ? 14.966 -6.044 -23.255 1.00 76.38 83 VAL A O 1
ATOM 684 N N . GLN A 1 84 ? 14.420 -5.537 -21.135 1.00 71.06 84 GLN A N 1
ATOM 685 C CA . GLN A 1 84 ? 14.308 -4.085 -21.258 1.00 71.06 84 GLN A CA 1
ATOM 686 C C . GLN A 1 84 ? 14.840 -3.385 -19.995 1.00 71.06 84 GLN A C 1
ATOM 688 O O . GLN A 1 84 ? 14.062 -2.807 -19.223 1.00 71.06 84 GLN A O 1
ATOM 693 N N . PRO A 1 85 ? 16.167 -3.409 -19.768 1.00 60.59 85 PRO A N 1
ATOM 694 C CA . PRO A 1 85 ? 16.775 -2.553 -18.759 1.00 60.59 85 PRO A CA 1
ATOM 695 C C . PRO A 1 85 ? 16.448 -1.098 -19.131 1.00 60.59 85 PRO A C 1
ATOM 697 O O . PRO A 1 85 ? 16.549 -0.739 -20.300 1.00 60.59 85 PRO A O 1
ATOM 700 N N . HIS A 1 86 ? 16.033 -0.276 -18.164 1.00 56.66 86 HIS A N 1
ATOM 701 C CA . HIS A 1 86 ? 15.614 1.137 -18.314 1.00 56.66 86 HIS A CA 1
ATOM 702 C C . HIS A 1 86 ? 14.119 1.426 -18.565 1.00 56.66 86 HIS A C 1
ATOM 704 O O . HIS A 1 86 ? 13.769 2.575 -18.818 1.00 56.66 86 HIS A O 1
ATOM 710 N N . SER A 1 87 ? 13.220 0.450 -18.398 1.00 59.94 87 SER A N 1
ATOM 711 C CA . SER A 1 87 ? 11.763 0.648 -18.532 1.00 59.94 87 SER A CA 1
ATOM 712 C C . SER A 1 87 ? 11.003 0.670 -17.190 1.00 59.94 87 SER A C 1
ATOM 714 O O . SER A 1 87 ? 9.996 -0.012 -17.009 1.00 59.94 87 SER A O 1
ATOM 716 N N . TRP A 1 88 ? 11.470 1.475 -16.227 1.00 55.16 88 TRP A N 1
ATOM 717 C CA . TRP A 1 88 ? 10.890 1.553 -14.872 1.00 55.16 88 TRP A CA 1
ATOM 718 C C . TRP A 1 88 ? 9.388 1.902 -14.863 1.00 55.16 88 TRP A C 1
ATOM 720 O O . TRP A 1 88 ? 8.648 1.402 -14.017 1.00 55.16 88 TRP A O 1
ATOM 730 N N . GLU A 1 89 ? 8.926 2.677 -15.849 1.00 57.56 89 GLU A N 1
ATOM 731 C CA . GLU A 1 89 ? 7.513 3.038 -16.050 1.00 57.56 89 GLU A CA 1
ATOM 732 C C . GLU A 1 89 ? 6.612 1.826 -16.356 1.00 57.56 89 GLU A C 1
ATOM 734 O O . GLU A 1 89 ? 5.398 1.890 -16.169 1.00 57.56 89 GLU A O 1
ATOM 739 N N . ILE A 1 90 ? 7.198 0.714 -16.813 1.00 62.66 90 ILE A N 1
ATOM 740 C CA . ILE A 1 90 ? 6.494 -0.508 -17.224 1.00 62.66 90 ILE A CA 1
ATOM 741 C C . ILE A 1 90 ? 6.509 -1.568 -16.103 1.00 62.66 90 ILE A C 1
ATOM 743 O O . ILE A 1 90 ? 5.823 -2.588 -16.184 1.00 62.66 90 ILE A O 1
ATOM 747 N N . HIS A 1 91 ? 7.262 -1.341 -15.024 1.00 69.19 91 HIS A N 1
ATOM 748 C CA . HIS A 1 91 ? 7.332 -2.271 -13.901 1.00 69.19 91 HIS A CA 1
ATOM 749 C C . HIS A 1 91 ? 6.028 -2.253 -13.097 1.00 69.19 91 HIS A C 1
ATOM 751 O O . HIS A 1 91 ? 5.539 -1.200 -12.683 1.00 69.19 91 HIS A O 1
ATOM 757 N N . CYS A 1 92 ? 5.504 -3.432 -12.770 1.00 75.50 92 CYS A N 1
ATOM 758 C CA . CYS A 1 92 ? 4.303 -3.564 -11.950 1.00 75.50 92 CYS A CA 1
ATOM 759 C C . CYS A 1 92 ? 4.497 -3.039 -10.530 1.00 75.50 92 CYS A C 1
ATOM 761 O O . CYS A 1 92 ? 3.536 -2.596 -9.908 1.00 75.50 92 CYS A O 1
ATOM 763 N N . LEU A 1 93 ? 5.731 -3.077 -10.022 1.00 73.31 93 LEU A N 1
ATOM 764 C CA . LEU A 1 93 ? 6.097 -2.479 -8.742 1.00 73.31 93 LEU A CA 1
ATOM 765 C C . LEU A 1 93 ? 6.806 -1.129 -8.908 1.00 73.31 93 LEU A C 1
ATOM 767 O O . LEU A 1 93 ? 7.298 -0.606 -7.915 1.00 73.31 93 LEU A O 1
ATOM 771 N N . GLY A 1 94 ? 6.867 -0.561 -10.119 1.00 58.03 94 GLY A N 1
ATOM 772 C CA . GLY A 1 94 ? 7.454 0.762 -10.371 1.00 58.03 94 GLY A CA 1
ATOM 773 C C . GLY A 1 94 ? 6.662 1.885 -9.697 1.00 58.03 94 GLY A C 1
ATOM 774 O O . GLY A 1 94 ? 7.242 2.785 -9.107 1.00 58.03 94 GLY A O 1
ATOM 775 N N . GLY A 1 95 ? 5.329 1.766 -9.653 1.00 53.41 95 GLY A N 1
ATOM 776 C CA . GLY A 1 95 ? 4.477 2.593 -8.787 1.00 53.41 95 GLY A CA 1
ATOM 777 C C . GLY A 1 95 ? 4.466 2.161 -7.321 1.00 53.41 95 GLY A C 1
ATOM 778 O O . GLY A 1 95 ? 3.761 2.756 -6.508 1.00 53.41 95 GLY A O 1
ATOM 779 N N . GLY A 1 96 ? 5.209 1.097 -7.000 1.00 51.03 96 GLY A N 1
ATOM 780 C CA . GLY A 1 96 ? 5.172 0.382 -5.736 1.00 51.03 96 GLY A CA 1
ATOM 781 C C . GLY A 1 96 ? 5.714 1.167 -4.550 1.00 51.03 96 GLY A C 1
ATOM 782 O O . GLY A 1 96 ? 5.176 1.094 -3.443 1.00 51.03 96 GLY A O 1
ATOM 783 N N . SER A 1 97 ? 6.729 1.972 -4.828 1.00 51.94 97 SER A N 1
ATOM 784 C CA . SER A 1 97 ? 7.283 2.982 -3.937 1.00 51.94 97 SER A CA 1
ATOM 785 C C . SER A 1 97 ? 6.169 3.856 -3.339 1.00 51.94 97 SER A C 1
ATOM 787 O O . SER A 1 97 ? 6.027 3.935 -2.118 1.00 51.94 97 SER A O 1
ATOM 789 N N . TYR A 1 98 ? 5.246 4.370 -4.162 1.00 50.41 98 TYR A N 1
ATOM 790 C CA . TYR A 1 98 ? 4.183 5.292 -3.722 1.00 50.41 98 TYR A CA 1
ATOM 791 C C . TYR A 1 98 ? 3.092 4.664 -2.851 1.00 50.41 98 TYR A C 1
ATOM 793 O O . TYR A 1 98 ? 2.431 5.347 -2.063 1.00 50.41 98 TYR A O 1
ATOM 801 N N . MET A 1 99 ? 2.884 3.358 -2.968 1.00 51.72 99 MET A N 1
ATOM 802 C CA . MET A 1 99 ? 1.760 2.629 -2.354 1.00 51.72 99 MET A CA 1
ATOM 803 C C . MET A 1 99 ? 1.861 2.527 -0.851 1.00 51.72 99 MET A C 1
ATOM 805 O O . MET A 1 99 ? 0.875 2.341 -0.135 1.00 51.72 99 MET A O 1
ATOM 809 N N . PHE A 1 100 ? 3.087 2.664 -0.384 1.00 51.97 100 PHE A N 1
ATOM 810 C CA . PHE A 1 100 ? 3.386 2.762 1.012 1.00 51.97 100 PHE A CA 1
ATOM 811 C C . PHE A 1 100 ? 4.019 4.109 1.351 1.00 51.97 100 PHE A C 1
ATOM 813 O O . PHE A 1 100 ? 4.798 4.250 2.286 1.00 51.97 100 PHE A O 1
ATOM 820 N N . GLY A 1 101 ? 3.584 5.125 0.603 1.00 46.84 101 GLY A N 1
ATOM 821 C CA . GLY A 1 101 ? 3.894 6.532 0.790 1.00 46.84 101 GLY A CA 1
ATOM 822 C C . GLY A 1 101 ? 5.282 6.954 0.377 1.00 46.84 101 GLY A C 1
ATOM 823 O O . GLY A 1 101 ? 5.765 7.919 0.969 1.00 46.84 101 GLY A O 1
ATOM 824 N N . GLY A 1 102 ? 5.858 6.274 -0.614 1.00 42.88 102 GLY A N 1
ATOM 825 C CA . GLY A 1 102 ? 7.169 6.597 -1.119 1.00 42.88 102 GLY A CA 1
ATOM 826 C C . GLY A 1 102 ? 7.221 7.303 -2.463 1.00 42.88 102 GLY A C 1
ATOM 827 O O . GLY A 1 102 ? 6.924 6.728 -3.503 1.00 42.88 102 GLY A O 1
ATOM 828 N N . ALA A 1 103 ? 7.562 8.584 -2.425 1.00 41.97 103 ALA A N 1
ATOM 829 C CA . ALA A 1 103 ? 8.045 9.300 -3.595 1.00 41.97 103 ALA A CA 1
ATOM 830 C C . ALA A 1 103 ? 9.570 9.276 -3.568 1.00 41.97 103 ALA A C 1
ATOM 832 O O . ALA A 1 103 ? 10.142 9.225 -2.493 1.00 41.97 103 ALA A O 1
ATOM 833 N N . GLU A 1 104 ? 10.211 9.403 -4.725 1.00 43.69 104 GLU A N 1
ATOM 834 C CA . GLU A 1 104 ? 11.672 9.418 -4.931 1.00 43.69 104 GLU A CA 1
ATOM 835 C C . GLU A 1 104 ? 12.459 10.550 -4.199 1.00 43.69 104 GLU A C 1
ATOM 837 O O . GLU A 1 104 ? 13.549 10.920 -4.618 1.00 43.69 104 GLU A O 1
ATOM 842 N N . GLU A 1 105 ? 11.958 11.115 -3.096 1.00 46.25 105 GLU A N 1
ATOM 843 C CA . GLU A 1 105 ? 12.586 12.176 -2.295 1.00 46.25 105 GLU A CA 1
ATOM 844 C C . GLU A 1 105 ? 12.589 11.823 -0.790 1.00 46.25 105 GLU A C 1
ATOM 846 O O . GLU A 1 105 ? 11.698 11.111 -0.345 1.00 46.25 105 GLU A O 1
ATOM 851 N N . PRO A 1 106 ? 13.537 12.326 0.035 1.00 48.72 106 PRO A N 1
ATOM 852 C CA . PRO A 1 106 ? 13.824 11.818 1.385 1.00 48.72 106 PRO A CA 1
ATOM 853 C C . PRO A 1 106 ? 12.601 11.768 2.333 1.00 48.72 106 PRO A C 1
ATOM 855 O O . PRO A 1 106 ? 12.278 12.702 3.069 1.00 48.72 106 PRO A O 1
ATOM 858 N N . GLU A 1 107 ? 11.938 10.610 2.361 1.00 54.66 107 GLU A N 1
ATOM 859 C CA . GLU A 1 107 ? 10.594 10.362 2.915 1.00 54.66 107 GLU A CA 1
ATOM 860 C C . GLU A 1 107 ? 10.504 10.303 4.449 1.00 54.66 107 GLU A C 1
ATOM 862 O O . GLU A 1 107 ? 9.436 10.070 5.036 1.00 54.66 107 GLU A O 1
ATOM 867 N N . LEU A 1 108 ? 11.634 10.468 5.132 1.00 54.22 108 LEU A N 1
ATOM 868 C CA . LEU A 1 108 ? 11.778 10.126 6.549 1.00 54.22 108 LEU A CA 1
ATOM 869 C C . LEU A 1 108 ? 10.982 11.038 7.485 1.00 54.22 108 LEU A C 1
ATOM 871 O O . LEU A 1 108 ? 10.657 10.630 8.598 1.00 54.22 108 LEU A O 1
ATOM 875 N N . ASN A 1 109 ? 10.626 12.238 7.022 1.00 64.12 109 ASN A N 1
ATOM 876 C CA . ASN A 1 109 ? 9.932 13.252 7.819 1.00 64.12 109 ASN A CA 1
ATOM 877 C C . ASN A 1 109 ? 8.490 13.519 7.358 1.00 64.12 109 ASN A C 1
ATOM 879 O O . ASN A 1 109 ? 7.871 14.490 7.796 1.00 64.12 109 ASN A O 1
ATOM 883 N N . ILE A 1 110 ? 7.918 12.665 6.500 1.00 73.50 110 ILE A N 1
ATOM 884 C CA . ILE A 1 110 ? 6.532 12.836 6.052 1.00 73.50 110 ILE A CA 1
ATOM 885 C C . ILE A 1 110 ? 5.578 12.588 7.226 1.00 73.50 110 ILE A C 1
ATOM 887 O O . ILE A 1 110 ? 5.400 11.457 7.702 1.00 73.50 110 ILE A O 1
ATOM 891 N N . ARG A 1 111 ? 4.907 13.658 7.663 1.00 81.19 111 ARG A N 1
ATOM 892 C CA . ARG A 1 111 ? 3.806 13.571 8.622 1.00 81.19 111 ARG A CA 1
ATOM 893 C C . ARG A 1 111 ? 2.629 12.839 7.977 1.00 81.19 111 ARG A C 1
ATOM 895 O O . ARG A 1 111 ? 2.133 13.235 6.925 1.00 81.19 111 ARG A O 1
ATOM 902 N N . ARG A 1 112 ? 2.182 11.775 8.644 1.00 85.94 112 ARG A N 1
ATOM 903 C CA . ARG A 1 112 ? 1.061 10.928 8.227 1.00 85.94 112 ARG A CA 1
ATOM 904 C C . ARG A 1 112 ? -0.062 11.033 9.251 1.00 85.94 112 ARG A C 1
ATOM 906 O O . ARG A 1 112 ? 0.159 10.799 10.441 1.00 85.94 112 ARG A O 1
ATOM 913 N N . ASP A 1 113 ? -1.259 11.347 8.781 1.00 91.69 113 ASP A N 1
ATOM 914 C CA . ASP A 1 113 ? -2.475 11.368 9.583 1.00 91.69 113 ASP A CA 1
ATOM 915 C C . ASP A 1 113 ? -3.209 10.033 9.412 1.00 91.69 113 ASP A C 1
ATOM 917 O O . ASP A 1 113 ? -3.507 9.612 8.293 1.00 91.69 113 ASP A O 1
ATOM 921 N N . TYR A 1 114 ? -3.496 9.358 10.526 1.00 93.75 114 TYR A N 1
ATOM 922 C CA . TYR A 1 114 ? -4.091 8.020 10.553 1.00 93.75 114 TYR A CA 1
ATOM 923 C C . TYR A 1 114 ? -5.492 8.083 11.149 1.00 93.75 114 TYR A C 1
ATOM 925 O O . TYR A 1 114 ? -5.701 8.706 12.188 1.00 93.75 114 TYR A O 1
ATOM 933 N N . SER A 1 115 ? -6.442 7.387 10.535 1.00 96.31 115 SER A N 1
ATOM 934 C CA . SER A 1 115 ? -7.803 7.242 11.056 1.00 96.31 115 SER A CA 1
ATOM 935 C C . SER A 1 115 ? -8.384 5.888 10.659 1.00 96.31 115 SER A C 1
ATOM 937 O O . SER A 1 115 ? -7.957 5.299 9.668 1.00 96.31 115 SER A O 1
ATOM 939 N N . VAL A 1 116 ? -9.349 5.381 11.427 1.00 96.00 116 VAL A N 1
ATOM 940 C CA . VAL A 1 116 ? -10.135 4.204 11.033 1.00 96.00 116 VAL A CA 1
ATOM 941 C C . VAL A 1 116 ? -11.505 4.676 10.567 1.00 96.00 116 VAL A C 1
ATOM 943 O O . VAL A 1 116 ? -12.166 5.451 11.255 1.00 96.00 116 VAL A O 1
ATOM 946 N N . MET A 1 117 ? -11.899 4.245 9.375 1.00 94.50 117 MET A N 1
ATOM 947 C CA . MET A 1 117 ? -13.185 4.557 8.765 1.00 94.50 117 MET A CA 1
ATOM 948 C C . MET A 1 117 ? -14.322 3.738 9.381 1.00 94.50 117 MET A C 1
ATOM 950 O O . MET A 1 117 ? -14.097 2.710 10.019 1.00 94.50 117 MET A O 1
ATOM 954 N N . THR A 1 118 ? -15.560 4.167 9.137 1.00 90.19 118 THR A N 1
ATOM 955 C CA . THR A 1 118 ? -16.773 3.449 9.560 1.00 90.19 118 THR A CA 1
ATOM 956 C C . THR A 1 118 ? -16.883 2.053 8.942 1.00 90.19 118 THR A C 1
ATOM 958 O O . THR A 1 118 ? -17.407 1.148 9.581 1.00 90.19 118 THR A O 1
ATOM 961 N N . ASP A 1 119 ? -16.329 1.853 7.742 1.00 90.62 119 ASP A N 1
ATOM 962 C CA . ASP A 1 119 ? -16.211 0.547 7.073 1.00 90.62 119 ASP A CA 1
ATOM 963 C C . ASP A 1 119 ? -15.054 -0.322 7.620 1.00 90.62 119 ASP A C 1
ATOM 965 O O . ASP A 1 119 ? -14.809 -1.431 7.146 1.00 90.62 119 ASP A O 1
ATOM 969 N N . GLY A 1 120 ? -14.326 0.169 8.628 1.00 90.62 120 GLY A N 1
ATOM 970 C CA . GLY A 1 120 ? -13.239 -0.537 9.293 1.00 90.62 120 GLY A CA 1
ATOM 971 C C . GLY A 1 120 ? -11.886 -0.473 8.581 1.00 90.62 120 GLY A C 1
ATOM 972 O O . GLY A 1 120 ? -10.924 -1.040 9.123 1.00 90.62 120 GLY A O 1
ATOM 973 N N . ARG A 1 121 ? -11.777 0.204 7.429 1.00 94.31 121 ARG A N 1
ATOM 974 C CA . ARG A 1 121 ? -10.496 0.443 6.746 1.00 94.31 121 ARG A CA 1
ATOM 975 C C . ARG A 1 121 ? -9.657 1.478 7.483 1.00 94.31 121 ARG A C 1
ATOM 977 O O . ARG A 1 121 ? -10.183 2.392 8.116 1.00 94.31 121 ARG A O 1
ATOM 984 N N . VAL A 1 122 ? -8.336 1.360 7.386 1.00 95.56 122 VAL A N 1
ATOM 985 C CA . VAL A 1 122 ? -7.422 2.388 7.904 1.00 95.56 122 VAL A CA 1
ATOM 986 C C . VAL A 1 122 ? -7.132 3.382 6.793 1.00 95.56 122 VAL A C 1
ATOM 988 O O . VAL A 1 122 ? -6.565 3.014 5.771 1.00 95.56 122 VAL A O 1
ATOM 991 N N . LYS A 1 123 ? -7.494 4.643 7.001 1.00 94.25 123 LYS A N 1
ATOM 992 C CA . LYS A 1 123 ? -7.152 5.753 6.118 1.00 94.25 123 LYS A CA 1
ATOM 993 C C . LYS A 1 123 ? -5.861 6.406 6.600 1.00 94.25 123 LYS A C 1
ATOM 995 O O . LYS A 1 123 ? -5.772 6.820 7.759 1.00 94.25 123 LYS A O 1
ATOM 1000 N N . VAL A 1 124 ? -4.902 6.546 5.694 1.00 91.31 124 VAL A N 1
ATOM 1001 C CA . VAL A 1 124 ? -3.644 7.266 5.898 1.00 91.31 124 VAL A CA 1
ATOM 1002 C C . VAL A 1 124 ? -3.588 8.422 4.914 1.00 91.31 124 VAL A C 1
ATOM 1004 O O . VAL A 1 124 ? -3.736 8.217 3.712 1.00 91.31 124 VAL A O 1
ATOM 1007 N N . LYS A 1 125 ? -3.403 9.640 5.417 1.00 88.31 125 LYS A N 1
ATOM 1008 C CA . LYS A 1 125 ? -3.280 10.856 4.609 1.00 88.31 125 LYS A CA 1
ATOM 1009 C C . LYS A 1 125 ? -1.912 11.482 4.840 1.00 88.31 125 LYS A C 1
ATOM 1011 O O . LYS A 1 125 ? -1.484 11.601 5.985 1.00 88.31 125 LYS A O 1
ATOM 1016 N N . PHE A 1 126 ? -1.240 11.886 3.774 1.00 81.94 126 PHE A N 1
ATOM 1017 C CA . PHE A 1 126 ? 0.038 12.588 3.853 1.00 81.94 126 PHE A CA 1
ATOM 1018 C C . PHE A 1 126 ? 0.253 13.456 2.621 1.00 81.94 126 PHE A C 1
ATOM 1020 O O . PHE A 1 126 ? -0.430 13.300 1.611 1.00 81.94 126 PHE A O 1
ATOM 1027 N N . ASN A 1 127 ? 1.198 14.380 2.723 1.00 78.12 127 ASN A N 1
ATOM 1028 C CA . ASN A 1 127 ? 1.598 15.232 1.617 1.00 78.12 127 ASN A CA 1
ATOM 1029 C C . ASN A 1 127 ? 2.962 14.776 1.111 1.00 78.12 127 ASN A C 1
ATOM 1031 O O . ASN A 1 127 ? 3.902 14.667 1.896 1.00 78.12 127 ASN A O 1
ATOM 1035 N N . LEU A 1 128 ? 3.045 14.521 -0.189 1.00 72.38 128 LEU A N 1
ATOM 1036 C CA . LEU A 1 128 ? 4.305 14.367 -0.896 1.00 72.38 128 LEU A CA 1
ATOM 1037 C C . LEU A 1 128 ? 4.723 15.747 -1.388 1.00 72.38 128 LEU A C 1
ATOM 1039 O O . LEU A 1 128 ? 3.937 16.424 -2.054 1.00 72.38 128 LEU A O 1
ATOM 1043 N N . THR A 1 129 ? 5.930 16.164 -1.038 1.00 61.25 129 THR A N 1
ATOM 1044 C CA . THR A 1 129 ? 6.565 17.333 -1.641 1.00 61.25 129 THR A CA 1
ATOM 1045 C C . THR A 1 129 ? 7.477 16.796 -2.728 1.00 61.25 129 THR A C 1
ATOM 1047 O O . THR A 1 129 ? 8.331 15.973 -2.430 1.00 61.25 129 THR A O 1
ATOM 1050 N N . HIS A 1 130 ? 7.244 17.195 -3.974 1.00 56.47 130 HIS A N 1
ATOM 1051 C CA . HIS A 1 130 ? 8.122 16.847 -5.086 1.00 56.47 130 HIS A CA 1
ATOM 1052 C C . HIS A 1 130 ? 8.468 18.132 -5.822 1.00 56.47 130 HIS A C 1
ATOM 1054 O O . HIS A 1 130 ? 7.576 18.747 -6.418 1.00 56.47 130 HIS A O 1
ATOM 1060 N N . PHE A 1 131 ? 9.740 18.528 -5.746 1.00 48.31 131 PHE A N 1
ATOM 1061 C CA . PHE A 1 131 ? 10.366 19.703 -6.365 1.00 48.31 131 PHE A CA 1
ATOM 1062 C C . PHE A 1 131 ? 9.700 21.073 -6.087 1.00 48.31 131 PHE A C 1
ATOM 1064 O O . PHE A 1 131 ? 10.362 21.957 -5.554 1.00 48.31 131 PHE A O 1
ATOM 1071 N N . LEU A 1 132 ? 8.420 21.286 -6.424 1.00 42.50 132 LEU A N 1
ATOM 1072 C CA . LEU A 1 132 ? 7.683 22.554 -6.263 1.00 42.50 132 LEU A CA 1
ATOM 1073 C C . LEU A 1 132 ? 6.174 22.393 -5.974 1.00 42.50 132 LEU A C 1
ATOM 1075 O O . LEU A 1 132 ? 5.481 23.391 -5.783 1.00 42.50 132 LEU A O 1
ATOM 1079 N N . GLU A 1 133 ? 5.644 21.167 -5.911 1.00 58.12 133 GLU A N 1
ATOM 1080 C CA . GLU A 1 133 ? 4.218 20.920 -5.662 1.00 58.12 133 GLU A CA 1
ATOM 1081 C C . GLU A 1 133 ? 4.005 19.995 -4.463 1.00 58.12 133 GLU A C 1
ATOM 1083 O O . GLU A 1 133 ? 4.661 18.960 -4.320 1.00 58.12 133 GLU A O 1
ATOM 1088 N N . SER A 1 134 ? 3.042 20.356 -3.610 1.00 65.06 134 SER A N 1
ATOM 1089 C CA . SER A 1 134 ? 2.558 19.477 -2.548 1.00 65.06 134 SER A CA 1
ATOM 1090 C C . SER A 1 134 ? 1.343 18.699 -3.041 1.00 65.06 134 SER A C 1
ATOM 1092 O O . SER A 1 134 ? 0.297 19.282 -3.332 1.00 65.06 134 SER A O 1
ATOM 1094 N N . LYS A 1 135 ? 1.466 17.373 -3.127 1.00 73.50 135 LYS A N 1
ATOM 1095 C CA . LYS A 1 135 ? 0.370 16.476 -3.510 1.00 73.50 135 LYS A CA 1
ATOM 1096 C C . LYS A 1 135 ? -0.117 15.711 -2.288 1.00 73.50 135 LYS A C 1
ATOM 1098 O O . LYS A 1 135 ? 0.627 14.950 -1.673 1.00 73.50 135 LYS A O 1
ATOM 1103 N N . THR A 1 136 ? -1.387 15.892 -1.937 1.00 80.19 136 THR A N 1
ATOM 1104 C CA . THR A 1 136 ? -2.029 15.121 -0.868 1.00 80.19 136 THR A CA 1
ATOM 1105 C C . THR A 1 136 ? -2.394 13.727 -1.356 1.00 80.19 136 THR A C 1
ATOM 1107 O O . THR A 1 136 ? -3.317 13.568 -2.151 1.00 80.19 136 THR A O 1
ATOM 1110 N N . VAL A 1 137 ? -1.743 12.710 -0.807 1.00 79.44 137 VAL A N 1
ATOM 1111 C CA . VAL A 1 137 ? -2.060 11.305 -1.058 1.00 79.44 137 VAL A CA 1
ATOM 1112 C C . VAL A 1 137 ? -2.943 10.768 0.055 1.00 79.44 137 VAL A C 1
ATOM 1114 O O . VAL A 1 137 ? -2.770 11.087 1.236 1.00 79.44 137 VAL A O 1
ATOM 1117 N N . THR A 1 138 ? -3.912 9.940 -0.323 1.00 85.38 138 THR A N 1
ATOM 1118 C CA . THR A 1 138 ? -4.700 9.152 0.625 1.00 85.38 138 THR A CA 1
ATOM 1119 C C . THR A 1 138 ? -4.602 7.674 0.280 1.00 85.38 138 THR A C 1
ATOM 1121 O O . THR A 1 138 ? -4.898 7.286 -0.847 1.00 85.38 138 THR A O 1
ATOM 1124 N N . VAL A 1 139 ? -4.243 6.853 1.264 1.00 86.00 139 VAL A N 1
ATOM 1125 C CA . VAL A 1 139 ? -4.213 5.391 1.154 1.00 86.00 139 VAL A CA 1
ATOM 1126 C C . VAL A 1 139 ? -5.238 4.793 2.108 1.00 86.00 139 VAL A C 1
ATOM 1128 O O . VAL A 1 139 ? -5.323 5.187 3.273 1.00 86.00 139 VAL A O 1
ATOM 1131 N N . TYR A 1 140 ? -6.017 3.837 1.621 1.00 90.88 140 TYR A N 1
ATOM 1132 C CA . TYR A 1 140 ? -7.006 3.095 2.391 1.00 90.88 140 TYR A CA 1
ATOM 1133 C C . TYR A 1 140 ? -6.572 1.637 2.488 1.00 90.88 140 TYR A C 1
ATOM 1135 O O . TYR A 1 140 ? -6.537 0.936 1.483 1.00 90.88 140 TYR A O 1
ATOM 1143 N N . TYR A 1 141 ? -6.272 1.169 3.695 1.00 91.38 141 TYR A N 1
ATOM 1144 C CA . TYR A 1 141 ? -5.874 -0.210 3.958 1.00 91.38 141 TYR A CA 1
ATOM 1145 C C . TYR A 1 141 ? -7.066 -1.046 4.410 1.00 91.38 141 TYR A C 1
ATOM 1147 O O . TYR A 1 141 ? -7.705 -0.750 5.427 1.00 91.38 141 TYR A O 1
ATOM 1155 N N . THR A 1 142 ? -7.293 -2.152 3.711 1.00 94.06 142 THR A N 1
ATOM 1156 C CA . THR A 1 142 ? -8.191 -3.220 4.146 1.00 94.06 142 THR A CA 1
ATOM 1157 C C . THR A 1 142 ? -7.381 -4.242 4.932 1.00 94.06 142 THR A C 1
ATOM 1159 O O . THR A 1 142 ? -6.483 -4.889 4.391 1.00 94.06 142 THR A O 1
ATOM 1162 N N . LEU A 1 143 ? -7.683 -4.385 6.224 1.00 95.06 143 LEU A N 1
ATOM 1163 C CA . LEU A 1 143 ? -6.935 -5.249 7.137 1.00 95.06 143 LEU A CA 1
ATOM 1164 C C . LEU A 1 143 ? -7.759 -6.455 7.584 1.00 95.06 143 LEU A C 1
ATOM 1166 O O . LEU A 1 143 ? -8.937 -6.321 7.918 1.00 95.06 143 LEU A O 1
ATOM 1170 N N . ARG A 1 144 ? -7.109 -7.613 7.700 1.00 94.62 144 ARG A N 1
ATOM 1171 C CA . ARG A 1 144 ? -7.677 -8.827 8.302 1.00 94.62 144 ARG A CA 1
ATOM 1172 C C . ARG A 1 144 ? -6.820 -9.282 9.474 1.00 94.62 144 ARG A C 1
ATOM 1174 O O . ARG A 1 144 ? -5.597 -9.174 9.426 1.00 94.62 144 ARG A O 1
ATOM 1181 N N . ARG A 1 145 ? -7.449 -9.768 10.547 1.00 93.31 145 ARG A N 1
ATOM 1182 C CA . ARG A 1 145 ? -6.731 -10.318 11.707 1.00 93.31 145 ARG A CA 1
ATOM 1183 C C . ARG A 1 145 ? -6.273 -11.743 11.386 1.00 93.31 145 ARG A C 1
ATOM 1185 O O . ARG A 1 145 ? -7.086 -12.578 11.009 1.00 93.31 145 ARG A O 1
ATOM 1192 N N . HIS A 1 146 ? -4.981 -12.005 11.542 1.00 90.44 146 HIS A N 1
ATOM 1193 C CA . HIS A 1 146 ? -4.346 -13.313 11.393 1.00 90.44 146 HIS A CA 1
ATOM 1194 C C . HIS A 1 146 ? -3.599 -13.637 12.692 1.00 90.44 146 HIS A C 1
ATOM 1196 O O . HIS A 1 146 ? -2.525 -13.096 12.973 1.00 90.44 146 HIS A O 1
ATOM 1202 N N . GLY A 1 147 ? -4.199 -14.490 13.526 1.00 89.50 147 GLY A N 1
ATOM 1203 C CA . GLY A 1 147 ? -3.691 -14.780 14.866 1.00 89.50 147 GLY A CA 1
ATOM 1204 C C . GLY A 1 147 ? -3.604 -13.514 15.726 1.00 89.50 147 GLY A C 1
ATOM 1205 O O . GLY A 1 147 ? -4.609 -12.854 15.991 1.00 89.50 147 GLY A O 1
ATOM 1206 N N . ARG A 1 148 ? -2.388 -13.166 16.163 1.00 89.06 148 ARG A N 1
ATOM 1207 C CA . ARG A 1 148 ? -2.122 -12.027 17.062 1.00 89.06 148 ARG A CA 1
ATOM 1208 C C . ARG A 1 148 ? -1.845 -10.698 16.346 1.00 89.06 148 ARG A C 1
ATOM 1210 O O . ARG A 1 148 ? -1.543 -9.716 17.010 1.00 89.06 148 ARG A O 1
ATOM 1217 N N . SER A 1 149 ? -1.909 -10.652 15.016 1.00 91.31 149 SER A N 1
ATOM 1218 C CA . SER A 1 149 ? -1.561 -9.459 14.235 1.00 91.31 149 SER A CA 1
ATOM 1219 C C . SER A 1 149 ? -2.533 -9.242 13.074 1.00 91.31 149 SER A C 1
ATOM 1221 O O . SER A 1 149 ? -3.368 -10.096 12.782 1.00 91.31 149 SER A O 1
ATOM 1223 N N . PHE A 1 150 ? -2.435 -8.093 12.414 1.00 94.88 150 PHE A N 1
ATOM 1224 C CA . PHE A 1 150 ? -3.165 -7.806 11.184 1.00 94.88 150 PHE A CA 1
ATOM 1225 C C . PHE A 1 150 ? -2.322 -8.157 9.955 1.00 94.88 150 PHE A C 1
ATOM 1227 O O . PHE A 1 150 ? -1.102 -8.304 10.035 1.00 94.88 150 PHE A O 1
ATOM 1234 N N . ARG A 1 151 ? -2.985 -8.313 8.814 1.00 94.00 151 ARG A N 1
ATOM 1235 C CA . ARG A 1 151 ? -2.380 -8.359 7.483 1.00 94.00 151 ARG A CA 1
ATOM 1236 C C . ARG A 1 151 ? -3.165 -7.463 6.542 1.00 94.00 151 ARG A C 1
ATOM 1238 O O . ARG A 1 151 ? -4.379 -7.318 6.702 1.00 94.00 151 ARG A O 1
ATOM 1245 N N . VAL A 1 152 ? -2.466 -6.866 5.586 1.00 92.06 152 VAL A N 1
ATOM 1246 C CA . VAL A 1 152 ? -3.058 -6.092 4.498 1.00 92.06 152 VAL A CA 1
ATOM 1247 C C . VAL A 1 152 ? -3.639 -7.071 3.489 1.00 92.06 152 VAL A C 1
ATOM 1249 O O . VAL A 1 152 ? -2.910 -7.863 2.905 1.00 92.06 152 VAL A O 1
ATOM 1252 N N . VAL A 1 153 ? -4.953 -7.033 3.306 1.00 91.75 153 VAL A N 1
ATOM 1253 C CA . VAL A 1 153 ? -5.644 -7.828 2.280 1.00 91.75 153 VAL A CA 1
ATOM 1254 C C . VAL A 1 153 ? -5.693 -7.062 0.970 1.00 91.75 153 VAL A C 1
ATOM 1256 O O . VAL A 1 153 ? -5.591 -7.647 -0.103 1.00 91.75 153 VAL A O 1
ATOM 1259 N N . ASP A 1 154 ? -5.876 -5.748 1.067 1.00 89.56 154 ASP A N 1
ATOM 1260 C CA . ASP A 1 154 ? -5.950 -4.879 -0.092 1.00 89.56 154 ASP A CA 1
ATOM 1261 C C . ASP A 1 154 ? -5.684 -3.422 0.282 1.00 89.56 154 ASP A C 1
ATOM 1263 O O . ASP A 1 154 ? -5.719 -3.049 1.463 1.00 89.56 154 ASP A O 1
ATOM 1267 N N . MET A 1 155 ? -5.437 -2.606 -0.739 1.00 86.75 155 MET A N 1
ATOM 1268 C CA . MET A 1 155 ? -5.210 -1.172 -0.622 1.00 86.75 155 MET A CA 1
ATOM 1269 C C . MET A 1 155 ? -5.902 -0.418 -1.756 1.00 86.75 155 MET A C 1
ATOM 1271 O O . MET A 1 155 ? -5.908 -0.870 -2.895 1.00 86.75 155 MET A O 1
ATOM 1275 N N . GLU A 1 156 ? -6.434 0.758 -1.445 1.00 85.12 156 GLU A N 1
ATOM 1276 C CA . GLU A 1 156 ? -6.879 1.749 -2.429 1.00 85.12 156 GLU A CA 1
ATOM 1277 C C . GLU A 1 156 ? -6.020 3.005 -2.265 1.00 85.12 156 GLU A C 1
ATOM 1279 O O . GLU A 1 156 ? -5.807 3.473 -1.144 1.00 85.12 156 GLU A O 1
ATOM 1284 N N . ILE A 1 157 ? -5.522 3.554 -3.371 1.00 79.12 157 ILE A N 1
ATOM 1285 C CA . ILE A 1 157 ? -4.642 4.730 -3.379 1.00 79.12 157 ILE A CA 1
ATOM 1286 C C . ILE A 1 157 ? -5.327 5.832 -4.183 1.00 79.12 157 ILE A C 1
ATOM 1288 O O . ILE A 1 157 ? -5.841 5.589 -5.276 1.00 79.12 157 ILE A O 1
ATOM 1292 N N . LYS A 1 158 ? -5.364 7.045 -3.624 1.00 78.19 158 LYS A N 1
ATOM 1293 C CA . LYS A 1 158 ? -5.918 8.238 -4.273 1.00 78.19 158 LYS A CA 1
ATOM 1294 C C . LYS A 1 158 ? -4.903 9.367 -4.290 1.00 78.19 158 LYS A C 1
ATOM 1296 O O . LYS A 1 158 ? -4.480 9.836 -3.230 1.00 78.19 158 LYS A O 1
ATOM 1301 N N . PHE A 1 159 ? -4.608 9.841 -5.495 1.00 72.44 159 PHE A N 1
ATOM 1302 C CA . PHE A 1 159 ? -3.915 11.098 -5.751 1.00 72.44 159 PHE A CA 1
ATOM 1303 C C . PHE A 1 159 ? -4.935 12.214 -6.051 1.00 72.44 159 PHE A C 1
ATOM 1305 O O . PHE A 1 159 ? -6.066 11.925 -6.422 1.00 72.44 159 PHE A O 1
ATOM 1312 N N . PRO A 1 160 ? -4.613 13.499 -5.855 1.00 60.38 160 PRO A N 1
ATOM 1313 C CA . PRO A 1 160 ? -5.593 14.565 -6.039 1.00 60.38 160 PRO A CA 1
ATOM 1314 C C . PRO A 1 160 ? -5.691 15.054 -7.493 1.00 60.38 160 PRO A C 1
ATOM 1316 O O . PRO A 1 160 ? -6.712 15.631 -7.848 1.00 60.38 160 PRO A O 1
ATOM 1319 N N . THR A 1 161 ? -4.661 14.861 -8.331 1.00 56.22 161 THR A N 1
ATOM 1320 C CA . THR A 1 161 ? -4.547 15.580 -9.619 1.00 56.22 161 THR A CA 1
ATOM 1321 C C . THR A 1 161 ? -3.925 14.800 -10.784 1.00 56.22 161 THR A C 1
ATOM 1323 O O . THR A 1 161 ? -3.394 15.424 -11.700 1.00 56.22 161 THR A O 1
ATOM 1326 N N . GLN A 1 162 ? -3.974 13.464 -10.824 1.00 49.12 162 GLN A N 1
ATOM 1327 C CA . GLN A 1 162 ? -3.487 12.739 -12.010 1.00 49.12 162 GLN A CA 1
ATOM 1328 C C . GLN A 1 162 ? -4.296 11.480 -12.323 1.00 49.12 162 GLN A C 1
ATOM 1330 O O . GLN A 1 162 ? -4.232 10.509 -11.582 1.00 49.12 162 GLN A O 1
ATOM 1335 N N . ASP A 1 163 ? -4.885 11.436 -1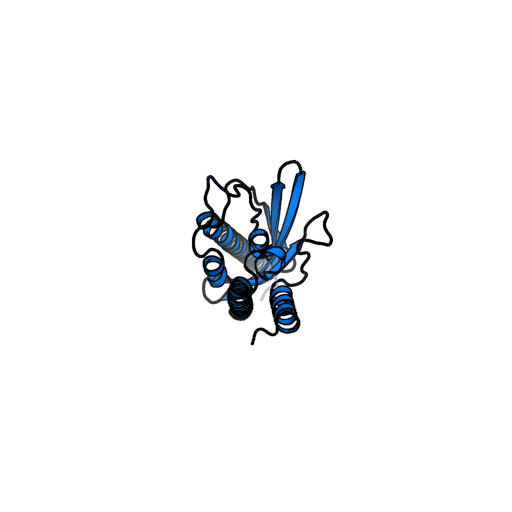3.522 1.00 42.75 163 ASP A N 1
ATOM 1336 C CA . ASP A 1 163 ? -5.404 10.221 -14.178 1.00 42.75 163 ASP A CA 1
ATOM 1337 C C . ASP A 1 163 ? -4.328 9.138 -14.414 1.00 42.75 163 ASP A C 1
ATOM 1339 O O . ASP A 1 163 ? -4.618 8.074 -14.958 1.00 42.75 163 ASP A O 1
ATOM 1343 N N . ARG A 1 164 ? -3.060 9.404 -14.064 1.00 39.81 164 ARG A N 1
ATOM 1344 C CA . ARG A 1 164 ? -1.906 8.646 -14.562 1.00 39.81 164 ARG A CA 1
ATOM 1345 C C . ARG A 1 164 ? -1.051 7.924 -13.535 1.00 39.81 164 ARG A C 1
ATOM 1347 O O . ARG A 1 164 ? -0.258 7.095 -13.958 1.00 39.81 164 ARG A O 1
ATOM 1354 N N . VAL A 1 165 ? -1.180 8.161 -12.232 1.00 43.69 165 VAL A N 1
ATOM 1355 C CA . VAL A 1 165 ? -0.196 7.588 -11.291 1.00 43.69 165 VAL A CA 1
ATOM 1356 C C . VAL A 1 165 ? -0.884 6.850 -10.149 1.00 43.69 165 VAL A C 1
ATOM 1358 O O . VAL A 1 165 ? -0.665 7.133 -8.989 1.00 43.69 165 VAL A O 1
ATOM 1361 N N . TRP A 1 166 ? -1.678 5.829 -10.477 1.00 54.34 166 TRP A N 1
ATOM 1362 C CA . TRP A 1 166 ? -2.185 4.839 -9.508 1.00 54.34 166 TRP A CA 1
ATOM 1363 C C . TRP A 1 166 ? -3.367 5.305 -8.651 1.00 54.34 166 TRP A C 1
ATOM 1365 O O . TRP A 1 166 ? -3.362 5.229 -7.424 1.00 54.34 166 TRP A O 1
ATOM 1375 N N . HIS A 1 167 ? -4.451 5.699 -9.319 1.00 55.16 167 HIS A N 1
ATOM 1376 C CA . HIS A 1 167 ? -5.780 5.515 -8.746 1.00 55.16 167 HIS A CA 1
ATOM 1377 C C . HIS A 1 167 ? -6.175 4.052 -8.887 1.00 55.16 167 HIS A C 1
ATOM 1379 O O . HIS A 1 167 ? -6.531 3.608 -9.977 1.00 55.16 167 HIS A O 1
ATOM 1385 N N . THR A 1 168 ? -6.110 3.300 -7.794 1.00 65.25 168 THR A N 1
ATOM 1386 C CA . THR A 1 168 ? -6.541 1.903 -7.806 1.00 65.25 168 THR A CA 1
ATOM 1387 C C . THR A 1 168 ? -7.669 1.674 -6.807 1.00 65.25 168 THR A C 1
ATOM 1389 O O . THR A 1 168 ? -7.486 1.986 -5.631 1.00 65.25 168 THR A O 1
ATOM 1392 N N . PRO A 1 169 ? -8.827 1.135 -7.238 1.00 70.81 169 PRO A N 1
ATOM 1393 C CA . PRO A 1 169 ? -9.868 0.687 -6.316 1.00 70.81 169 PRO A CA 1
ATOM 1394 C C . PRO A 1 169 ? -9.470 -0.599 -5.569 1.00 70.81 169 PRO A C 1
ATOM 1396 O O . PRO A 1 169 ? -10.040 -0.884 -4.520 1.00 70.81 169 PRO A O 1
ATOM 1399 N N . SER A 1 170 ? -8.509 -1.366 -6.103 1.00 82.81 170 SER A N 1
ATOM 1400 C CA . SER A 1 170 ? -7.933 -2.569 -5.495 1.00 82.81 170 SER A CA 1
ATOM 1401 C C . SER A 1 170 ? -6.515 -2.778 -6.009 1.00 82.81 170 SER A C 1
ATOM 1403 O O . SER A 1 170 ? -6.282 -3.126 -7.173 1.00 82.81 170 SER A O 1
ATOM 1405 N N . TYR A 1 171 ? -5.544 -2.580 -5.131 1.00 80.00 171 TYR A N 1
ATOM 1406 C CA . TYR A 1 171 ? -4.146 -2.709 -5.483 1.00 80.00 171 TYR A CA 1
ATOM 1407 C C . TYR A 1 171 ? -3.765 -4.149 -5.861 1.00 80.00 171 TYR A C 1
ATOM 1409 O O . TYR A 1 171 ? -3.000 -4.374 -6.800 1.00 80.00 171 TYR A O 1
ATOM 1417 N N . ARG A 1 172 ? -4.349 -5.148 -5.191 1.00 85.38 172 ARG A N 1
ATOM 1418 C CA . ARG A 1 172 ? -4.149 -6.553 -5.574 1.00 85.38 172 ARG A CA 1
ATOM 1419 C C . ARG A 1 172 ? -4.575 -6.804 -7.023 1.00 85.38 172 ARG A C 1
ATOM 1421 O O . ARG A 1 172 ? -3.882 -7.496 -7.773 1.00 85.38 172 ARG A O 1
ATOM 1428 N N . ASP A 1 173 ? -5.723 -6.268 -7.416 1.00 86.00 173 ASP A N 1
ATOM 1429 C CA . ASP A 1 173 ? -6.257 -6.475 -8.759 1.00 86.00 173 ASP A CA 1
ATOM 1430 C C . ASP A 1 173 ? -5.433 -5.712 -9.804 1.00 86.00 173 ASP A C 1
ATOM 1432 O O . ASP A 1 173 ? -5.234 -6.219 -10.913 1.00 86.00 173 ASP A O 1
ATOM 1436 N N . GLU A 1 174 ? -4.874 -4.560 -9.422 1.00 82.12 174 GLU A N 1
ATOM 1437 C CA . GLU A 1 174 ? -3.926 -3.793 -10.230 1.00 82.12 174 GLU A CA 1
ATOM 1438 C C . GLU A 1 174 ? -2.651 -4.583 -10.533 1.00 82.12 174 GLU A C 1
ATOM 1440 O O . GLU A 1 174 ? -2.262 -4.699 -11.695 1.00 82.12 174 GLU A O 1
ATOM 1445 N N . LEU A 1 175 ? -2.045 -5.203 -9.517 1.00 81.25 175 LEU A N 1
ATOM 1446 C CA . LEU A 1 175 ? -0.875 -6.063 -9.700 1.00 81.25 175 LEU A CA 1
ATOM 1447 C C . LEU A 1 175 ? -1.149 -7.188 -10.691 1.00 81.25 175 LEU A C 1
ATOM 1449 O O . LEU A 1 175 ? -0.397 -7.409 -11.642 1.00 81.25 175 LEU A O 1
ATOM 1453 N N . ASN A 1 176 ? -2.268 -7.880 -10.489 1.00 86.25 176 ASN A N 1
ATOM 1454 C CA . ASN A 1 176 ? -2.674 -8.970 -11.360 1.00 86.25 176 ASN A CA 1
ATOM 1455 C C . ASN A 1 176 ? -2.937 -8.480 -12.792 1.00 86.25 176 ASN A C 1
ATOM 1457 O O . ASN A 1 176 ? -2.620 -9.181 -13.755 1.00 86.25 176 ASN A O 1
ATOM 1461 N N . ARG A 1 177 ? -3.516 -7.285 -12.953 1.00 85.25 177 ARG A N 1
ATOM 1462 C CA . ARG A 1 177 ? -3.744 -6.652 -14.257 1.00 85.25 177 ARG A CA 1
ATOM 1463 C C . ARG A 1 177 ? -2.433 -6.305 -14.948 1.00 85.25 177 ARG A C 1
ATOM 1465 O O . ARG A 1 177 ? -2.274 -6.669 -16.112 1.00 85.25 177 ARG A O 1
ATOM 1472 N N . CYS A 1 178 ? -1.503 -5.677 -14.239 1.00 81.69 178 CYS A N 1
ATOM 1473 C CA . CYS A 1 178 ? -0.195 -5.339 -14.775 1.00 81.69 178 CYS A CA 1
ATOM 1474 C C . CYS A 1 178 ? 0.554 -6.592 -15.243 1.00 81.69 178 CYS A C 1
ATOM 1476 O O . CYS A 1 178 ? 0.947 -6.669 -16.404 1.00 81.69 178 CYS A O 1
ATOM 1478 N N . VAL A 1 179 ? 0.633 -7.638 -14.410 1.00 84.50 179 VAL A N 1
ATOM 1479 C CA . VAL A 1 179 ? 1.285 -8.901 -14.794 1.00 84.50 179 VAL A CA 1
ATOM 1480 C C . VAL A 1 179 ? 0.644 -9.512 -16.042 1.00 84.50 179 VAL A C 1
ATOM 1482 O O . VAL A 1 179 ? 1.353 -9.980 -16.934 1.00 84.50 179 VAL A O 1
ATOM 1485 N N . ARG A 1 180 ? -0.693 -9.511 -16.150 1.00 86.44 180 ARG A N 1
ATOM 1486 C CA . ARG A 1 180 ? -1.383 -9.991 -17.362 1.00 86.44 180 ARG A CA 1
ATOM 1487 C C . ARG A 1 180 ? -1.020 -9.166 -18.598 1.00 86.44 180 ARG A C 1
ATOM 1489 O O . ARG A 1 180 ? -0.825 -9.749 -19.664 1.00 86.44 180 ARG A O 1
ATOM 1496 N N . ASN A 1 181 ? -0.925 -7.845 -18.464 1.00 83.56 181 ASN A N 1
ATOM 1497 C CA . ASN A 1 181 ? -0.548 -6.961 -19.563 1.00 83.56 181 ASN A CA 1
ATOM 1498 C C . ASN A 1 181 ? 0.895 -7.225 -20.010 1.00 83.56 181 ASN A C 1
ATOM 1500 O O . ASN A 1 181 ? 1.107 -7.489 -21.191 1.00 83.56 181 ASN A O 1
ATOM 1504 N N . LEU A 1 182 ? 1.843 -7.290 -19.068 1.00 79.06 182 LEU A N 1
ATOM 1505 C CA . LEU A 1 182 ? 3.247 -7.597 -19.357 1.00 79.06 182 LEU A CA 1
ATOM 1506 C C . LEU A 1 182 ? 3.423 -8.968 -20.016 1.00 79.06 182 LEU A C 1
ATOM 1508 O O . LEU A 1 182 ? 4.176 -9.108 -20.978 1.00 79.06 182 LEU A O 1
ATOM 1512 N N . ARG A 1 183 ? 2.691 -9.987 -19.549 1.00 83.31 183 ARG A N 1
ATOM 1513 C CA . ARG A 1 183 ? 2.666 -11.318 -20.181 1.00 83.31 183 ARG A CA 1
ATOM 1514 C C . ARG A 1 183 ? 2.261 -11.253 -21.646 1.00 83.31 183 ARG A C 1
ATOM 1516 O O . ARG A 1 183 ? 2.876 -11.912 -22.478 1.00 83.31 183 ARG A O 1
ATOM 1523 N N . ARG A 1 184 ? 1.211 -10.488 -21.954 1.00 84.38 184 ARG A N 1
ATOM 1524 C CA . ARG A 1 184 ? 0.679 -10.356 -23.314 1.00 84.38 184 ARG A CA 1
ATOM 1525 C C . ARG A 1 184 ? 1.637 -9.591 -24.221 1.00 84.38 184 ARG A C 1
ATOM 1527 O O . ARG A 1 184 ? 1.826 -9.991 -25.364 1.00 84.38 184 ARG A O 1
ATOM 1534 N N . GLU A 1 185 ? 2.206 -8.506 -23.715 1.00 82.19 185 GLU A N 1
ATOM 1535 C CA . GLU A 1 185 ? 3.042 -7.587 -24.484 1.00 82.19 185 GLU A CA 1
ATOM 1536 C C . GLU A 1 185 ? 4.434 -8.163 -24.762 1.00 82.19 185 GLU A C 1
ATOM 1538 O O . GLU A 1 185 ? 4.875 -8.190 -25.907 1.00 82.19 185 GLU A O 1
ATOM 1543 N N . PHE A 1 186 ? 5.081 -8.729 -23.741 1.00 78.31 186 PHE A N 1
ATOM 1544 C CA . PHE A 1 186 ? 6.464 -9.202 -23.836 1.00 78.31 186 PHE A CA 1
ATOM 1545 C C . PHE A 1 186 ? 6.593 -10.718 -24.030 1.00 78.31 186 PHE A C 1
ATOM 1547 O O . PHE A 1 186 ? 7.704 -11.227 -24.158 1.00 78.31 186 PHE A O 1
ATOM 1554 N N . ARG A 1 187 ? 5.474 -11.462 -24.044 1.00 76.56 187 ARG A N 1
ATOM 1555 C CA . ARG A 1 187 ? 5.434 -12.937 -24.172 1.00 76.56 187 ARG A CA 1
ATOM 1556 C C . ARG A 1 187 ? 6.340 -13.664 -23.166 1.00 76.56 187 ARG A C 1
ATOM 1558 O O . ARG A 1 187 ? 6.862 -14.741 -23.446 1.00 76.56 187 ARG A O 1
ATOM 1565 N N . LEU A 1 188 ? 6.517 -13.078 -21.983 1.00 64.50 188 LEU A N 1
ATOM 1566 C CA . LEU A 1 188 ? 7.353 -13.627 -20.917 1.00 64.50 188 LEU A CA 1
ATOM 1567 C C . LEU A 1 188 ? 6.591 -14.764 -20.206 1.00 64.50 188 LEU A C 1
ATOM 1569 O O . LEU A 1 188 ? 5.691 -14.505 -19.398 1.00 64.50 188 LEU A O 1
ATOM 1573 N N . GLY A 1 189 ? 6.932 -16.014 -20.542 1.00 59.78 189 GLY A N 1
ATOM 1574 C CA . GLY A 1 189 ? 6.406 -17.249 -19.930 1.00 59.78 189 GLY A CA 1
ATOM 1575 C C . GLY A 1 189 ? 6.930 -17.482 -18.524 1.00 59.78 189 GLY A C 1
ATOM 1576 O O . GLY A 1 189 ? 8.158 -17.414 -18.325 1.00 59.78 189 GLY A O 1
#

Secondary structure (DSSP, 8-state):
--GGGSTTTHHHHHHHHHHHHHHHHHHHHHHHHHHHHHHGGGB-TTT--B-S-HHHHTGGGB-HHHHHHHHHHHHHHHHHHHH-TT-GGG-TTTTHHHHTT--SS-GGG--EEEEE-TTSPEEEEEEEEETTEEEEEEEEEEEEEETTEEEEEEEEEE-SS-TTS--BS-HHHHHHHHHHHHHHHH---

Organism: NCBI:txid1032488

pLDDT: mean 73.46, std 15.92, range [39.81, 96.31]

Radius of gyration: 20.4 Å; chains: 1; bounding box: 59×40×65 Å